Protein AF-A0A482VGU2-F1 (afdb_monomer_lite)

Structure (mmCIF, N/CA/C/O backbone):
data_AF-A0A482VGU2-F1
#
_entry.id   AF-A0A482VGU2-F1
#
loop_
_atom_site.group_PDB
_atom_site.id
_atom_site.type_symbol
_atom_site.label_atom_id
_atom_site.label_alt_id
_atom_site.label_comp_id
_atom_site.label_asym_id
_atom_site.label_entity_id
_atom_site.label_seq_id
_atom_site.pdbx_PDB_ins_code
_atom_site.Cartn_x
_atom_site.Cartn_y
_atom_site.Cartn_z
_atom_site.occupancy
_atom_site.B_iso_or_equiv
_atom_site.auth_seq_id
_atom_site.auth_comp_id
_atom_site.auth_asym_id
_atom_site.auth_atom_id
_atom_site.pdbx_PDB_model_num
ATOM 1 N N . MET A 1 1 ? -1.619 24.403 9.442 1.00 47.69 1 MET A N 1
ATOM 2 C CA . MET A 1 1 ? -0.793 23.250 9.016 1.00 47.69 1 MET A CA 1
ATOM 3 C C . MET A 1 1 ? 0.148 22.781 10.131 1.00 47.69 1 MET A C 1
ATOM 5 O O . MET A 1 1 ? 0.064 21.620 10.495 1.00 47.69 1 MET A O 1
ATOM 9 N N . GLN A 1 2 ? 0.919 23.670 10.777 1.00 50.41 2 GLN A N 1
ATOM 10 C CA . GLN A 1 2 ? 1.802 23.316 11.911 1.00 50.41 2 GLN A CA 1
ATOM 11 C C . GLN A 1 2 ? 1.092 22.700 13.139 1.00 50.41 2 GLN A C 1
ATOM 13 O O . GLN A 1 2 ? 1.663 21.847 13.807 1.00 50.41 2 GLN A O 1
ATOM 18 N N . THR A 1 3 ? -0.155 23.078 13.434 1.00 58.62 3 THR A N 1
ATOM 19 C CA . THR A 1 3 ? -0.924 22.546 14.577 1.00 58.62 3 THR A CA 1
ATOM 20 C C . THR A 1 3 ? -1.431 21.116 14.372 1.00 58.62 3 THR A C 1
ATOM 22 O O . THR A 1 3 ? -1.423 20.336 15.317 1.00 58.62 3 THR A O 1
ATOM 25 N N . MET A 1 4 ? -1.812 20.740 13.145 1.00 44.59 4 MET A N 1
ATOM 26 C CA . MET A 1 4 ? -2.179 19.353 12.818 1.00 44.59 4 MET A CA 1
ATOM 27 C C . MET A 1 4 ? -0.959 18.432 12.775 1.00 44.59 4 MET A C 1
ATOM 29 O O . MET A 1 4 ? -1.057 17.286 13.191 1.00 44.59 4 MET A O 1
ATOM 33 N N . GLN A 1 5 ? 0.192 18.947 12.334 1.00 54.97 5 GLN A N 1
ATOM 34 C CA . GLN A 1 5 ? 1.461 18.221 12.397 1.00 54.97 5 GLN A CA 1
ATOM 35 C C . GLN A 1 5 ? 1.845 17.917 13.847 1.00 54.97 5 GLN A C 1
ATOM 37 O O . GLN A 1 5 ? 2.109 16.772 14.181 1.00 54.97 5 GLN A O 1
ATOM 42 N N . LYS A 1 6 ? 1.733 18.912 14.733 1.00 60.97 6 LYS A N 1
ATOM 43 C CA . LYS A 1 6 ? 2.031 18.747 16.157 1.00 60.97 6 LYS A CA 1
ATOM 44 C C . LYS A 1 6 ? 1.089 17.760 16.862 1.00 60.97 6 LYS A C 1
ATOM 46 O O . LYS A 1 6 ? 1.552 16.931 17.630 1.00 60.97 6 LYS A O 1
ATOM 51 N N . ALA A 1 7 ? -0.210 17.797 16.556 1.00 54.59 7 ALA A N 1
ATOM 52 C CA . ALA A 1 7 ? -1.178 16.842 17.104 1.00 54.59 7 ALA A CA 1
ATOM 53 C C . ALA A 1 7 ? -0.987 15.411 16.560 1.00 54.59 7 ALA A C 1
ATOM 55 O O . ALA A 1 7 ? -1.211 14.441 17.280 1.00 54.59 7 ALA A O 1
ATOM 56 N N . ALA A 1 8 ? -0.562 15.269 15.300 1.00 52.91 8 ALA A N 1
ATOM 57 C CA . ALA A 1 8 ? -0.213 13.975 14.718 1.00 52.91 8 ALA A CA 1
ATOM 58 C C . ALA A 1 8 ? 1.097 13.413 15.301 1.00 52.91 8 ALA A C 1
ATOM 60 O O . ALA A 1 8 ? 1.200 12.203 15.492 1.00 52.91 8 ALA A O 1
ATOM 61 N N . ASP A 1 9 ? 2.057 14.283 15.625 1.00 61.12 9 ASP A N 1
ATOM 62 C CA . ASP A 1 9 ? 3.315 13.917 16.283 1.00 61.12 9 ASP A CA 1
ATOM 63 C C . ASP A 1 9 ? 3.113 13.556 17.770 1.00 61.12 9 ASP A C 1
ATOM 65 O O . ASP A 1 9 ? 3.833 12.712 18.302 1.00 61.12 9 ASP A O 1
ATOM 69 N N . GLU A 1 10 ? 2.110 14.144 18.433 1.00 64.25 10 GLU A N 1
ATOM 70 C CA . GLU A 1 10 ? 1.722 13.845 19.824 1.00 64.25 10 GLU A CA 1
ATOM 71 C C . GLU A 1 10 ? 0.869 12.568 19.968 1.00 64.25 10 GLU A C 1
ATOM 73 O O . GLU A 1 10 ? 0.727 12.039 21.072 1.00 64.25 10 GLU A O 1
ATOM 78 N N . LEU A 1 11 ? 0.327 12.026 18.870 1.00 61.06 11 LEU A N 1
ATOM 79 C CA . LEU A 1 11 ? -0.389 10.747 18.856 1.00 61.06 11 LEU A CA 1
ATOM 80 C C . LEU A 1 11 ? 0.625 9.597 18.933 1.00 61.06 11 LEU A C 1
ATOM 82 O O . LEU A 1 11 ? 1.003 8.976 17.936 1.00 61.06 11 LEU A O 1
ATOM 86 N N . GLU A 1 12 ? 1.100 9.338 20.151 1.00 70.06 12 GLU A N 1
ATOM 87 C CA . GLU A 1 12 ? 2.082 8.300 20.444 1.00 70.06 12 GLU A CA 1
ATOM 88 C C . GLU A 1 12 ? 1.490 6.924 20.087 1.00 70.06 12 GLU A C 1
ATOM 90 O O . GLU A 1 12 ? 0.682 6.338 20.809 1.00 70.06 12 GLU A O 1
ATOM 95 N N . ARG A 1 13 ? 1.840 6.428 18.895 1.00 75.56 13 ARG A N 1
ATOM 96 C CA . ARG A 1 13 ? 1.388 5.126 18.391 1.00 75.56 13 ARG A CA 1
ATOM 97 C C . ARG A 1 13 ? 1.736 4.037 19.399 1.00 75.56 13 ARG A C 1
ATOM 99 O O . ARG A 1 13 ? 2.868 3.987 19.885 1.00 75.56 13 ARG A O 1
ATOM 106 N N . TRP A 1 14 ? 0.802 3.118 19.655 1.00 80.06 14 TRP A N 1
ATOM 107 C CA . TRP A 1 14 ? 1.079 2.013 20.567 1.00 80.06 14 TRP A CA 1
ATOM 108 C C . TRP A 1 14 ? 2.244 1.178 20.055 1.00 80.06 14 TRP A C 1
ATOM 110 O O . TRP A 1 14 ? 2.303 0.782 18.883 1.00 80.06 14 TRP A O 1
ATOM 120 N N . LYS A 1 15 ? 3.174 0.911 20.966 1.00 86.88 15 LYS A N 1
ATOM 121 C CA . LYS A 1 15 ? 4.328 0.064 20.702 1.00 86.88 15 LYS A CA 1
ATOM 122 C C . LYS A 1 15 ? 3.871 -1.390 20.575 1.00 86.88 15 LYS A C 1
ATOM 124 O O . LYS A 1 15 ? 2.916 -1.818 21.219 1.00 86.88 15 LYS A O 1
ATOM 129 N N . ILE A 1 16 ? 4.533 -2.156 19.714 1.00 85.56 16 ILE A N 1
ATOM 130 C CA . ILE A 1 16 ? 4.128 -3.535 19.385 1.00 85.56 16 ILE A CA 1
ATOM 131 C C . ILE A 1 16 ? 4.278 -4.483 20.594 1.00 85.56 16 ILE A C 1
ATOM 133 O O . ILE A 1 16 ? 3.559 -5.474 20.691 1.00 85.56 16 ILE A O 1
ATOM 137 N N . ASP A 1 17 ? 5.168 -4.158 21.529 1.00 87.50 17 ASP A N 1
ATOM 138 C CA . ASP A 1 17 ? 5.439 -4.885 22.779 1.00 87.50 17 ASP A CA 1
ATOM 139 C C . ASP A 1 17 ? 4.396 -4.634 23.886 1.00 87.50 17 ASP A C 1
ATOM 141 O O . ASP A 1 17 ? 4.382 -5.308 24.914 1.00 87.50 17 ASP A O 1
ATOM 145 N N . SER A 1 18 ? 3.480 -3.691 23.672 1.00 87.25 18 SER A N 1
ATOM 146 C CA . SER A 1 18 ? 2.551 -3.220 24.700 1.00 87.25 18 SER A CA 1
ATOM 147 C C . SER A 1 18 ? 1.374 -4.177 24.978 1.00 87.25 18 SER A C 1
ATOM 149 O O . SER A 1 18 ? 0.753 -4.110 26.041 1.00 87.25 18 SER A O 1
ATOM 151 N N . ALA A 1 19 ? 1.106 -5.127 24.068 1.00 85.88 19 ALA A N 1
ATOM 152 C CA . ALA A 1 19 ? -0.036 -6.048 24.124 1.00 85.88 19 ALA A CA 1
ATOM 153 C C . ALA A 1 19 ? 0.305 -7.497 24.536 1.00 85.88 19 ALA A C 1
ATOM 155 O O . ALA A 1 19 ? -0.404 -8.443 24.183 1.00 85.88 19 ALA A O 1
ATOM 156 N N . GLY A 1 20 ? 1.400 -7.692 25.271 1.00 89.62 20 GLY A N 1
ATOM 157 C CA . GLY A 1 20 ? 1.827 -9.008 25.745 1.00 89.62 20 GLY A CA 1
ATOM 158 C C . GLY A 1 20 ? 2.451 -9.902 24.663 1.00 89.62 20 GLY A C 1
ATOM 159 O O . GLY A 1 20 ? 2.278 -9.714 23.456 1.00 89.62 20 GLY A O 1
ATOM 160 N N . ILE A 1 21 ? 3.179 -10.926 25.121 1.00 93.88 21 ILE A N 1
ATOM 161 C CA . ILE A 1 21 ? 4.086 -11.740 24.288 1.00 93.88 21 ILE A CA 1
ATOM 162 C C . ILE A 1 21 ? 3.352 -12.432 23.124 1.00 93.88 21 ILE A C 1
ATOM 164 O O . ILE A 1 21 ? 3.892 -12.540 22.025 1.00 93.88 21 ILE A O 1
ATOM 168 N N . PHE A 1 22 ? 2.111 -12.884 23.328 1.00 93.44 22 PHE A N 1
ATOM 169 C CA . PHE A 1 22 ? 1.358 -13.602 22.293 1.00 93.44 22 PHE A CA 1
ATOM 170 C C . PHE A 1 22 ? 0.970 -12.705 21.107 1.00 93.44 22 PHE A C 1
ATOM 172 O O . PHE A 1 22 ? 1.148 -13.094 19.948 1.00 93.44 22 PHE A O 1
ATOM 179 N N . ILE A 1 23 ? 0.453 -11.501 21.378 1.00 91.31 23 ILE A N 1
ATOM 180 C CA . ILE A 1 23 ? 0.061 -10.550 20.327 1.00 91.31 23 ILE A CA 1
ATOM 181 C C . ILE A 1 23 ? 1.301 -10.023 19.612 1.00 91.31 23 ILE A C 1
ATOM 183 O O . ILE A 1 23 ? 1.308 -9.958 18.382 1.00 91.31 23 ILE A O 1
ATOM 187 N N . GLU A 1 24 ? 2.373 -9.749 20.357 1.00 93.56 24 GLU A N 1
ATOM 188 C CA . GLU A 1 24 ? 3.656 -9.352 19.785 1.00 93.56 24 GLU A CA 1
ATOM 189 C C . GLU A 1 24 ? 4.189 -10.413 18.809 1.00 93.56 24 GLU A C 1
ATOM 191 O O . GLU A 1 24 ? 4.489 -10.100 17.655 1.00 93.56 24 GLU A O 1
ATOM 196 N N . GLN A 1 25 ? 4.264 -11.683 19.225 1.00 95.12 25 GLN A N 1
ATOM 197 C CA . GLN A 1 25 ? 4.738 -12.773 18.366 1.00 95.12 25 GLN A CA 1
ATOM 198 C C . GLN A 1 25 ? 3.871 -12.938 17.113 1.00 95.12 25 GLN A C 1
ATOM 200 O O . GLN A 1 25 ? 4.394 -13.185 16.022 1.00 95.12 25 GLN A O 1
ATOM 205 N N . LYS A 1 26 ? 2.550 -12.764 17.243 1.00 93.50 26 LYS A N 1
ATOM 206 C CA . LYS A 1 26 ? 1.625 -12.804 16.108 1.00 93.50 26 LYS A CA 1
ATOM 207 C C . LYS A 1 26 ? 1.894 -11.667 15.119 1.00 93.50 26 LYS A C 1
ATOM 209 O O . LYS A 1 26 ? 2.004 -11.937 13.923 1.00 93.50 26 LYS A O 1
ATOM 214 N N . ILE A 1 27 ? 2.034 -10.430 15.604 1.00 93.81 27 ILE A N 1
ATOM 215 C CA . ILE A 1 27 ? 2.363 -9.263 14.771 1.00 93.81 27 ILE A CA 1
ATOM 216 C C . ILE A 1 27 ? 3.714 -9.474 14.088 1.00 93.81 27 ILE A C 1
ATOM 218 O O . ILE A 1 27 ? 3.811 -9.290 12.878 1.00 93.81 27 ILE A O 1
ATOM 222 N N . ARG A 1 28 ? 4.737 -9.934 14.821 1.00 94.81 28 ARG A N 1
ATOM 223 C CA . ARG A 1 28 ? 6.068 -10.213 14.263 1.00 94.81 28 ARG A CA 1
ATOM 224 C C . ARG A 1 28 ? 6.011 -11.246 13.147 1.00 94.81 28 ARG A C 1
ATOM 226 O O . ARG A 1 28 ? 6.553 -10.995 12.079 1.00 94.81 28 ARG A O 1
ATOM 233 N N . LYS A 1 29 ? 5.315 -12.368 13.349 1.00 95.31 29 LYS A N 1
ATOM 234 C CA . LYS A 1 29 ? 5.178 -13.411 12.321 1.00 95.31 29 LYS A CA 1
ATOM 235 C C . LYS A 1 29 ? 4.483 -12.890 11.061 1.00 95.31 29 LYS A C 1
ATOM 237 O O . LYS A 1 29 ? 4.938 -13.164 9.953 1.00 95.31 29 LYS A O 1
ATOM 242 N N . GLU A 1 30 ? 3.389 -12.145 11.214 1.00 93.44 30 GLU A N 1
ATOM 243 C CA . GLU A 1 30 ? 2.690 -11.546 10.072 1.00 93.44 30 GLU A CA 1
ATOM 244 C C . GLU A 1 30 ? 3.555 -10.495 9.359 1.00 93.44 30 GLU A C 1
ATOM 246 O O . GLU A 1 30 ? 3.621 -10.498 8.130 1.00 93.44 30 GLU A O 1
ATOM 251 N N . ALA A 1 31 ? 4.275 -9.660 10.111 1.00 94.69 31 ALA A N 1
ATOM 252 C CA . ALA A 1 31 ? 5.194 -8.668 9.565 1.00 94.69 31 ALA A CA 1
ATOM 253 C C . ALA A 1 31 ? 6.356 -9.320 8.807 1.00 94.69 31 ALA A C 1
ATOM 255 O O . ALA A 1 31 ? 6.681 -8.880 7.708 1.00 94.69 31 ALA A O 1
ATOM 256 N N . THR A 1 32 ? 6.938 -10.402 9.333 1.00 95.81 32 THR A N 1
ATOM 257 C CA . THR A 1 32 ? 7.957 -11.184 8.621 1.00 95.81 32 THR A CA 1
ATOM 258 C C . THR A 1 32 ? 7.402 -11.735 7.312 1.00 95.81 32 THR A C 1
ATOM 260 O O . THR A 1 32 ? 8.046 -11.574 6.283 1.00 95.81 32 THR A O 1
ATOM 263 N N . ASN A 1 33 ? 6.190 -12.300 7.313 1.00 93.38 33 ASN A N 1
ATOM 264 C CA . ASN A 1 33 ? 5.568 -12.810 6.089 1.00 93.38 33 ASN A CA 1
ATOM 265 C C . ASN A 1 33 ? 5.342 -11.708 5.042 1.00 93.38 33 ASN A C 1
ATOM 267 O O . ASN A 1 33 ? 5.628 -11.916 3.864 1.00 93.38 33 ASN A O 1
ATOM 271 N N . ILE A 1 34 ? 4.841 -10.540 5.460 1.00 92.88 34 ILE A N 1
ATOM 272 C CA . ILE A 1 34 ? 4.646 -9.386 4.570 1.00 92.88 34 ILE A CA 1
ATOM 273 C C . ILE A 1 34 ? 5.988 -8.901 4.019 1.00 92.88 34 ILE A C 1
ATOM 275 O O . ILE A 1 34 ? 6.099 -8.675 2.818 1.00 92.88 34 ILE A O 1
ATOM 279 N N . ASN A 1 35 ? 7.020 -8.809 4.859 1.00 93.62 35 ASN A N 1
ATOM 280 C CA . ASN A 1 35 ? 8.357 -8.415 4.423 1.00 93.62 35 ASN A CA 1
ATOM 281 C C . ASN A 1 35 ? 8.929 -9.408 3.413 1.00 93.62 35 ASN A C 1
ATOM 283 O O . ASN A 1 35 ? 9.405 -8.984 2.368 1.00 93.62 35 ASN A O 1
ATOM 287 N N . THR A 1 36 ? 8.826 -10.717 3.665 1.00 94.56 36 THR A N 1
ATOM 288 C CA . THR A 1 36 ? 9.257 -11.744 2.708 1.00 94.56 36 THR A CA 1
ATOM 289 C C . THR A 1 36 ? 8.526 -11.599 1.376 1.00 94.56 36 THR A C 1
ATOM 291 O O . THR A 1 36 ? 9.165 -11.638 0.328 1.00 94.56 36 THR A O 1
ATOM 294 N N . PHE A 1 37 ? 7.209 -11.382 1.402 1.00 91.75 37 PHE A N 1
ATOM 295 C CA . PHE A 1 37 ? 6.425 -11.158 0.189 1.00 91.75 37 PHE A CA 1
ATOM 296 C C . PHE A 1 37 ? 6.892 -9.914 -0.581 1.00 91.75 37 PHE A C 1
ATOM 298 O O . PHE A 1 37 ? 7.136 -10.003 -1.782 1.00 91.75 37 PHE A O 1
ATOM 305 N N . ILE A 1 38 ? 7.070 -8.780 0.106 1.00 91.62 38 ILE A N 1
ATOM 306 C CA . ILE A 1 38 ? 7.566 -7.538 -0.503 1.00 91.62 38 ILE A CA 1
ATOM 307 C C . ILE A 1 38 ? 8.963 -7.758 -1.091 1.00 91.62 38 ILE A C 1
ATOM 309 O O . ILE A 1 38 ? 9.190 -7.397 -2.238 1.00 91.62 38 ILE A O 1
ATOM 313 N N . THR A 1 39 ? 9.879 -8.400 -0.360 1.00 94.31 39 THR A N 1
ATOM 314 C CA . THR A 1 39 ? 11.237 -8.694 -0.839 1.00 94.31 39 THR A CA 1
ATOM 315 C C . THR A 1 39 ? 11.223 -9.540 -2.107 1.00 94.31 39 THR A C 1
ATOM 317 O O . THR A 1 39 ? 11.897 -9.191 -3.075 1.00 94.31 39 THR A O 1
ATOM 320 N N . VAL A 1 40 ? 10.444 -10.625 -2.135 1.00 92.38 40 VAL A N 1
ATOM 321 C CA . VAL A 1 40 ? 10.322 -11.478 -3.326 1.00 92.38 40 VAL A CA 1
ATOM 322 C C . VAL A 1 40 ? 9.746 -10.685 -4.497 1.00 92.38 40 VAL A C 1
ATOM 324 O O . VAL A 1 40 ? 10.289 -10.750 -5.598 1.00 92.38 40 VAL A O 1
ATOM 327 N N . ASN A 1 41 ? 8.700 -9.890 -4.264 1.00 88.69 41 ASN A N 1
ATOM 328 C CA . ASN A 1 41 ? 8.081 -9.085 -5.313 1.00 88.69 41 ASN A CA 1
ATOM 329 C C . ASN A 1 41 ? 9.045 -8.019 -5.863 1.00 88.69 41 ASN A C 1
ATOM 331 O O . ASN A 1 41 ? 9.109 -7.810 -7.070 1.00 88.69 41 ASN A O 1
ATOM 335 N N . THR A 1 42 ? 9.867 -7.406 -5.007 1.00 91.00 42 THR A N 1
ATOM 336 C CA . THR A 1 42 ? 10.935 -6.490 -5.432 1.00 91.00 42 THR A CA 1
ATOM 337 C C . THR A 1 42 ? 11.958 -7.193 -6.320 1.00 91.00 42 THR A C 1
ATOM 339 O O . THR A 1 42 ? 12.320 -6.653 -7.360 1.00 91.00 42 THR A O 1
ATOM 342 N N . ILE A 1 43 ? 12.399 -8.404 -5.963 1.00 92.88 43 ILE A N 1
ATOM 343 C CA . ILE A 1 43 ? 13.352 -9.172 -6.783 1.00 92.88 43 ILE A CA 1
ATOM 344 C C . ILE A 1 43 ? 12.749 -9.486 -8.157 1.00 92.88 43 ILE A C 1
ATOM 346 O O . ILE A 1 43 ? 13.391 -9.245 -9.176 1.00 92.88 43 ILE A O 1
ATOM 350 N N . VAL A 1 44 ? 11.506 -9.973 -8.199 1.00 88.94 44 VAL A N 1
ATOM 351 C CA . VAL A 1 44 ? 10.798 -10.271 -9.457 1.00 88.94 44 VAL A CA 1
ATOM 352 C C . VAL A 1 44 ? 10.623 -9.010 -10.306 1.00 88.94 44 VAL A C 1
ATOM 354 O O . VAL A 1 44 ? 10.851 -9.045 -11.512 1.00 88.94 44 VAL A O 1
ATOM 357 N N . SER A 1 45 ? 10.277 -7.888 -9.678 1.00 89.50 45 SER A N 1
ATOM 358 C CA . SER A 1 45 ? 10.124 -6.584 -10.328 1.00 89.50 45 SER A CA 1
ATOM 359 C C . SER A 1 45 ? 11.438 -6.096 -10.958 1.00 89.50 45 SER A C 1
ATOM 361 O O . SER A 1 45 ? 11.455 -5.673 -12.114 1.00 89.50 45 SER A O 1
ATOM 363 N N . LEU A 1 46 ? 12.565 -6.244 -10.251 1.00 90.25 46 LEU A N 1
ATOM 364 C CA . LEU A 1 46 ? 13.895 -5.922 -10.779 1.00 90.25 46 LEU A CA 1
ATOM 365 C C . LEU A 1 46 ? 14.304 -6.845 -11.933 1.00 90.25 46 LEU A C 1
ATOM 367 O O . LEU A 1 46 ? 14.850 -6.368 -12.925 1.00 90.25 46 LEU A O 1
ATOM 371 N N . LEU A 1 47 ? 14.010 -8.146 -11.836 1.00 89.06 47 LEU A N 1
ATOM 372 C CA . LEU A 1 47 ? 14.243 -9.092 -12.931 1.00 89.06 47 LEU A CA 1
ATOM 373 C C . LEU A 1 47 ? 13.405 -8.734 -14.164 1.00 89.06 47 LEU A C 1
ATOM 375 O O . LEU A 1 47 ? 13.918 -8.770 -15.277 1.00 89.06 47 LEU A O 1
ATOM 379 N N . CYS A 1 48 ? 12.147 -8.334 -13.973 1.00 87.06 48 CYS A N 1
ATOM 380 C CA . CYS A 1 48 ? 11.278 -7.860 -15.048 1.00 87.06 48 CYS A CA 1
ATOM 381 C C . CYS A 1 48 ? 11.862 -6.615 -15.733 1.00 87.06 48 CYS A C 1
ATOM 383 O O . CYS A 1 48 ? 11.997 -6.589 -16.955 1.00 87.06 48 CYS A O 1
ATOM 385 N N . GLY A 1 49 ? 12.297 -5.623 -14.947 1.00 86.94 49 GLY A N 1
ATOM 386 C CA . GLY A 1 49 ? 13.003 -4.455 -15.474 1.00 86.94 49 GLY A CA 1
ATOM 387 C C . GLY A 1 49 ? 14.255 -4.841 -16.263 1.00 86.94 49 GLY A C 1
ATOM 388 O O . GLY A 1 49 ? 14.484 -4.313 -17.348 1.00 86.94 49 GLY A O 1
ATOM 389 N N . PHE A 1 50 ? 15.046 -5.788 -15.749 1.00 90.25 50 PHE A N 1
ATOM 390 C CA . PHE A 1 50 ? 16.247 -6.281 -16.424 1.00 90.25 50 PHE A CA 1
ATOM 391 C C . PHE A 1 50 ? 15.930 -6.945 -17.768 1.00 90.25 50 PHE A C 1
ATOM 393 O O . PHE A 1 50 ? 16.594 -6.649 -18.758 1.00 90.25 50 PHE A O 1
ATOM 400 N N . PHE A 1 51 ? 14.902 -7.796 -17.835 1.00 87.00 51 PHE A N 1
ATOM 401 C CA . PHE A 1 51 ? 14.484 -8.410 -19.097 1.00 87.00 51 PHE A CA 1
ATOM 402 C C . PHE A 1 51 ? 13.974 -7.375 -20.102 1.00 87.00 51 PHE A C 1
ATOM 404 O O . PHE A 1 51 ? 14.333 -7.457 -21.270 1.00 87.00 51 PHE A O 1
ATOM 411 N N . HIS A 1 52 ? 13.234 -6.358 -19.654 1.00 84.06 52 HIS A N 1
ATOM 412 C CA . HIS A 1 52 ? 12.797 -5.250 -20.512 1.00 84.06 52 HIS A CA 1
ATOM 413 C C . HIS A 1 52 ? 13.935 -4.349 -21.013 1.00 84.06 52 HIS A C 1
ATOM 415 O O . HIS A 1 52 ? 13.745 -3.585 -21.956 1.00 84.06 52 HIS A O 1
ATOM 421 N N . MET A 1 53 ? 15.115 -4.413 -20.395 1.00 90.56 53 MET A N 1
ATOM 422 C CA . MET A 1 53 ? 16.298 -3.703 -20.879 1.00 90.56 53 MET A CA 1
ATOM 423 C C . MET A 1 53 ? 16.943 -4.410 -22.086 1.00 90.56 53 MET A C 1
ATOM 425 O O . MET A 1 53 ? 17.659 -3.765 -22.860 1.00 90.56 53 MET A O 1
ATOM 429 N N . LEU A 1 54 ? 16.724 -5.723 -22.249 1.00 90.31 54 LEU A N 1
ATOM 430 C CA . LEU A 1 54 ? 17.331 -6.499 -23.328 1.00 90.31 54 LEU A CA 1
ATOM 431 C C . LEU A 1 54 ? 16.753 -6.079 -24.690 1.00 90.31 54 LEU A C 1
ATOM 433 O O . LEU A 1 54 ? 15.545 -5.901 -24.805 1.00 90.31 54 LEU A O 1
ATOM 437 N N . PRO A 1 55 ? 17.591 -5.920 -25.729 1.00 90.38 55 PRO A N 1
ATOM 438 C CA . PRO A 1 55 ? 17.107 -5.608 -27.065 1.00 90.38 55 PRO A CA 1
ATOM 439 C C . PRO A 1 55 ? 16.239 -6.698 -27.665 1.00 90.38 55 PRO A C 1
ATOM 441 O O . PRO A 1 55 ? 16.678 -7.841 -27.757 1.00 90.38 55 PRO A O 1
ATOM 444 N N . GLU A 1 56 ? 15.091 -6.295 -28.194 1.00 91.06 56 GLU A N 1
ATOM 445 C CA . GLU A 1 56 ? 14.302 -7.093 -29.118 1.00 91.06 56 GLU A CA 1
ATOM 446 C C . GLU A 1 56 ? 14.115 -6.346 -30.446 1.00 91.06 56 GLU A C 1
ATOM 448 O O . GLU A 1 56 ? 13.959 -5.121 -30.490 1.00 91.06 56 GLU A O 1
ATOM 453 N N . ASP A 1 57 ? 14.124 -7.082 -31.558 1.00 88.62 57 ASP A N 1
ATOM 454 C CA . ASP A 1 57 ? 14.018 -6.498 -32.903 1.00 88.62 57 ASP A CA 1
ATOM 455 C C . ASP A 1 57 ? 12.689 -5.749 -33.111 1.00 88.62 57 ASP A C 1
ATOM 457 O O . ASP A 1 57 ? 12.613 -4.799 -33.895 1.00 88.62 57 ASP A O 1
ATOM 461 N N . ASN A 1 58 ? 11.650 -6.133 -32.362 1.00 88.38 58 ASN A N 1
ATOM 462 C CA . ASN A 1 58 ? 10.322 -5.530 -32.434 1.00 88.38 58 ASN A CA 1
ATOM 463 C C . ASN A 1 58 ? 10.151 -4.276 -31.552 1.00 88.38 58 ASN A C 1
ATOM 465 O O . ASN A 1 58 ? 9.133 -3.589 -31.656 1.00 88.38 58 ASN A O 1
ATOM 469 N N . ASP A 1 59 ? 11.139 -3.923 -30.720 1.00 85.81 59 ASP A N 1
ATOM 470 C CA . ASP A 1 59 ? 11.042 -2.794 -29.780 1.00 85.81 59 ASP A CA 1
ATOM 471 C C . ASP A 1 59 ? 10.733 -1.463 -30.472 1.00 85.81 59 ASP A C 1
ATOM 473 O O . ASP A 1 59 ? 10.089 -0.586 -29.900 1.00 85.81 59 ASP A O 1
ATOM 477 N N . ARG A 1 60 ? 11.169 -1.310 -31.726 1.00 82.88 60 ARG A N 1
ATOM 478 C CA . ARG A 1 60 ? 10.967 -0.095 -32.529 1.00 82.88 60 ARG A CA 1
ATOM 479 C C . ARG A 1 60 ? 9.494 0.172 -32.830 1.00 82.88 60 ARG A C 1
ATOM 481 O O . ARG A 1 60 ? 9.101 1.328 -32.937 1.00 82.88 60 ARG A O 1
ATOM 488 N N . ASN A 1 61 ? 8.698 -0.890 -32.948 1.00 82.81 61 ASN A N 1
ATOM 489 C CA . ASN A 1 61 ? 7.268 -0.799 -33.231 1.00 82.81 61 ASN A CA 1
ATOM 490 C C . ASN A 1 61 ? 6.451 -0.570 -31.954 1.00 82.81 61 ASN A C 1
ATOM 492 O O . ASN A 1 61 ? 5.366 0.000 -32.007 1.00 82.81 61 ASN A O 1
ATOM 496 N N . ILE A 1 62 ? 6.970 -1.024 -30.811 1.00 84.19 62 ILE A N 1
ATOM 497 C CA . ILE A 1 62 ? 6.284 -0.962 -29.516 1.00 84.19 62 ILE A CA 1
ATOM 498 C C . ILE A 1 62 ? 6.575 0.372 -28.819 1.00 84.19 62 ILE A C 1
ATOM 500 O O . ILE A 1 62 ? 5.671 1.014 -28.285 1.00 84.19 62 ILE A O 1
ATOM 504 N N . PHE A 1 63 ? 7.831 0.823 -28.846 1.00 87.88 63 PHE A N 1
ATOM 505 C CA . PHE A 1 63 ? 8.274 2.032 -28.160 1.00 87.88 63 PHE A CA 1
ATOM 506 C C . PHE A 1 63 ? 8.482 3.176 -29.148 1.00 87.88 63 PHE A C 1
ATOM 508 O O . PHE A 1 63 ? 9.561 3.352 -29.714 1.00 87.88 63 PHE A O 1
ATOM 515 N N . PHE A 1 64 ? 7.457 4.018 -29.279 1.00 89.25 64 PHE A N 1
ATOM 516 C CA . PHE A 1 64 ? 7.457 5.189 -30.162 1.00 89.25 64 PHE A CA 1
ATOM 517 C C . PHE A 1 64 ? 8.705 6.080 -30.007 1.00 89.25 64 PHE A C 1
ATOM 519 O O . PHE A 1 64 ? 9.289 6.521 -30.994 1.00 89.25 64 PHE A O 1
ATOM 526 N N . ALA A 1 65 ? 9.176 6.282 -28.770 1.00 90.56 65 ALA A N 1
ATOM 527 C CA . ALA A 1 65 ? 10.381 7.064 -28.494 1.00 90.56 65 ALA A CA 1
ATOM 528 C C . ALA A 1 65 ? 11.654 6.455 -29.114 1.00 90.56 65 ALA A C 1
ATOM 530 O O . ALA A 1 65 ? 12.505 7.192 -29.608 1.00 90.56 65 ALA A O 1
ATOM 531 N N . LEU A 1 66 ? 11.778 5.122 -29.131 1.00 91.75 66 LEU A N 1
ATOM 532 C CA . LEU A 1 66 ? 12.912 4.438 -29.760 1.00 91.75 66 LEU A CA 1
ATOM 533 C C . LEU A 1 66 ? 12.851 4.540 -31.288 1.00 91.75 66 LEU A C 1
ATOM 535 O O . LEU A 1 66 ? 13.890 4.715 -31.924 1.00 91.75 66 LEU A O 1
ATOM 539 N N . GLY A 1 67 ? 11.644 4.488 -31.863 1.00 92.19 67 GLY A N 1
ATOM 540 C CA . GLY A 1 67 ? 11.419 4.734 -33.290 1.00 92.19 67 GLY A CA 1
ATOM 541 C C . GLY A 1 67 ? 11.915 6.117 -33.718 1.00 92.19 67 GLY A C 1
ATOM 542 O O . GLY A 1 67 ? 12.747 6.217 -34.618 1.00 92.19 67 GLY A O 1
ATOM 543 N N . ILE A 1 68 ? 11.506 7.170 -32.997 1.00 94.00 68 ILE A N 1
ATOM 544 C CA . ILE A 1 68 ? 11.947 8.553 -33.255 1.00 94.00 68 ILE A CA 1
ATOM 545 C C . ILE A 1 68 ? 13.469 8.688 -33.158 1.00 94.00 68 ILE A C 1
ATOM 547 O O . ILE A 1 68 ? 14.093 9.290 -34.030 1.00 94.00 68 ILE A O 1
ATOM 551 N N . ILE A 1 69 ? 14.087 8.135 -32.111 1.00 95.19 69 ILE A N 1
ATOM 552 C CA . ILE A 1 69 ? 15.544 8.209 -31.928 1.00 95.19 69 ILE A CA 1
ATOM 553 C C . ILE A 1 69 ? 16.272 7.586 -33.124 1.00 95.19 69 ILE A C 1
ATOM 555 O O . ILE A 1 69 ? 17.252 8.148 -33.608 1.00 95.19 69 ILE A O 1
ATOM 559 N N . HIS A 1 70 ? 15.800 6.440 -33.613 1.00 94.06 70 HIS A N 1
ATOM 560 C CA . HIS A 1 70 ? 16.444 5.763 -34.732 1.00 94.06 70 HIS A CA 1
ATOM 561 C C . HIS A 1 70 ? 16.231 6.492 -36.067 1.00 94.06 70 HIS A C 1
ATOM 563 O O . HIS A 1 70 ? 17.125 6.481 -36.913 1.00 94.06 70 HIS A O 1
ATOM 569 N N . GLU A 1 71 ? 15.063 7.099 -36.277 1.00 96.50 71 GLU A N 1
ATOM 570 C CA . GLU A 1 71 ? 14.734 7.785 -37.530 1.00 96.50 71 GLU A CA 1
ATOM 571 C C . GLU A 1 71 ? 15.400 9.164 -37.635 1.00 96.50 71 GLU A C 1
ATOM 573 O O . GLU A 1 71 ? 15.969 9.495 -38.673 1.00 96.50 71 GLU A O 1
ATOM 578 N N . PHE A 1 72 ? 15.401 9.944 -36.551 1.00 97.38 72 PHE A N 1
ATOM 579 C CA . PHE A 1 72 ? 15.893 11.325 -36.565 1.00 97.38 72 PHE A CA 1
ATOM 580 C C . PHE A 1 72 ? 17.332 11.490 -36.060 1.00 97.38 72 PHE A C 1
ATOM 582 O O . PHE A 1 72 ? 17.977 12.485 -36.387 1.00 97.38 72 PHE A O 1
ATOM 589 N N . LEU A 1 73 ? 17.854 10.552 -35.260 1.00 96.69 73 LEU A N 1
ATOM 590 C CA . LEU A 1 73 ? 19.186 10.638 -34.644 1.00 96.69 73 LEU A CA 1
ATOM 591 C C . LEU A 1 73 ? 19.990 9.336 -34.842 1.00 96.69 73 LEU A C 1
ATOM 593 O O . LEU A 1 73 ? 20.474 8.760 -33.862 1.00 96.69 73 LEU A O 1
ATOM 597 N N . PRO A 1 74 ? 20.174 8.851 -36.088 1.00 96.00 74 PRO A N 1
ATOM 598 C CA . PRO A 1 74 ? 20.784 7.545 -36.348 1.00 96.00 74 PRO A CA 1
ATOM 599 C C . PRO A 1 74 ? 22.205 7.428 -35.779 1.00 96.00 74 PRO A C 1
ATOM 601 O O . PRO A 1 74 ? 22.550 6.383 -35.227 1.00 96.00 74 PRO A O 1
ATOM 604 N N . GLU A 1 75 ? 22.993 8.509 -35.822 1.00 98.06 75 GLU A N 1
ATOM 605 C CA . GLU A 1 75 ? 24.367 8.557 -35.292 1.00 98.06 75 GLU A CA 1
ATOM 606 C C . GLU A 1 75 ? 24.435 8.340 -33.771 1.00 98.06 75 GLU A C 1
ATOM 608 O O . GLU A 1 75 ? 25.362 7.707 -33.270 1.00 98.06 75 GLU A O 1
ATOM 613 N N . TRP A 1 76 ? 23.430 8.817 -33.031 1.00 97.06 76 TRP A N 1
ATOM 614 C CA . TRP A 1 76 ? 23.360 8.728 -31.565 1.00 97.06 76 TRP A CA 1
ATOM 615 C C . TRP A 1 76 ? 22.396 7.644 -31.082 1.00 97.06 76 TRP A C 1
ATOM 617 O O . TRP A 1 76 ? 22.200 7.469 -29.875 1.00 97.06 76 TRP A O 1
ATOM 627 N N . SER A 1 77 ? 21.793 6.907 -32.016 1.00 94.56 77 SER A N 1
ATOM 628 C CA . SER A 1 77 ? 20.691 5.987 -31.747 1.00 94.56 77 SER A CA 1
ATOM 629 C C . SER A 1 77 ? 21.066 4.909 -30.736 1.00 94.56 77 SER A C 1
ATOM 631 O O . SER A 1 77 ? 20.278 4.618 -29.836 1.00 94.56 77 SER A O 1
ATOM 633 N N . PHE A 1 78 ? 22.290 4.383 -30.812 1.00 94.75 78 PHE A N 1
ATOM 634 C CA . PHE A 1 78 ? 22.808 3.397 -29.868 1.00 94.75 78 PHE A CA 1
ATOM 635 C C . PHE A 1 78 ? 22.856 3.932 -28.428 1.00 94.75 78 PHE A C 1
ATOM 637 O O . PHE A 1 78 ? 22.337 3.289 -27.512 1.00 94.75 78 PHE A O 1
ATOM 644 N N . LEU A 1 79 ? 23.434 5.122 -28.225 1.00 95.94 79 LEU A N 1
ATOM 645 C CA . LEU A 1 79 ? 23.578 5.732 -26.900 1.00 95.94 79 LEU A CA 1
ATOM 646 C C . LEU A 1 79 ? 22.209 6.084 -26.306 1.00 95.94 79 LEU A C 1
ATOM 648 O O . LEU A 1 79 ? 21.910 5.709 -25.173 1.00 95.94 79 LEU A O 1
ATOM 652 N N . LEU A 1 80 ? 21.369 6.778 -27.076 1.00 95.00 80 LEU A N 1
ATOM 653 C CA . LEU A 1 80 ? 20.066 7.257 -26.612 1.00 95.00 80 LEU A CA 1
ATOM 654 C C . LEU A 1 80 ? 19.092 6.104 -26.345 1.00 95.00 80 LEU A C 1
ATOM 656 O O . LEU A 1 80 ? 18.396 6.120 -25.333 1.00 95.00 80 LEU A O 1
ATOM 660 N N . THR A 1 81 ? 19.092 5.067 -27.188 1.00 93.88 81 THR A N 1
ATOM 661 C CA . THR A 1 81 ? 18.289 3.852 -26.961 1.00 93.88 81 THR A CA 1
ATOM 662 C C . THR A 1 81 ? 18.756 3.105 -25.716 1.00 93.88 81 THR A C 1
ATOM 664 O O . THR A 1 81 ? 17.930 2.657 -24.923 1.00 93.88 81 THR A O 1
ATOM 667 N N . SER A 1 82 ? 20.071 3.009 -25.500 1.00 92.88 82 SER A N 1
ATOM 668 C CA . SER A 1 82 ? 20.628 2.371 -24.301 1.00 92.88 82 SER A CA 1
ATOM 669 C C . SER A 1 82 ? 20.228 3.123 -23.032 1.00 92.88 82 SER A C 1
ATOM 671 O O . SER A 1 82 ? 19.751 2.509 -22.081 1.00 92.88 82 SER A O 1
ATOM 673 N N . LEU A 1 83 ? 20.341 4.455 -23.028 1.00 94.38 83 LEU A N 1
ATOM 674 C CA . LEU A 1 83 ? 19.903 5.287 -21.903 1.00 94.38 83 LEU A CA 1
ATOM 675 C C . LEU A 1 83 ? 18.396 5.169 -21.648 1.00 94.38 83 LEU A C 1
ATOM 677 O O . LEU A 1 83 ? 17.979 4.997 -20.501 1.00 94.38 83 LEU A O 1
ATOM 681 N N . ALA A 1 84 ? 17.582 5.201 -22.706 1.00 92.50 84 ALA A N 1
ATOM 682 C CA . ALA A 1 84 ? 16.138 5.031 -22.600 1.00 92.50 84 ALA A CA 1
ATOM 683 C C . ALA A 1 84 ? 15.784 3.673 -21.967 1.00 92.50 84 ALA A C 1
ATOM 685 O O . ALA A 1 84 ? 14.954 3.608 -21.064 1.00 92.50 84 ALA A O 1
ATOM 686 N N . ARG A 1 85 ? 16.471 2.596 -22.350 1.00 90.44 85 ARG A N 1
ATOM 687 C CA . ARG A 1 85 ? 16.257 1.252 -21.789 1.00 90.44 85 ARG A CA 1
ATOM 688 C C . ARG A 1 85 ? 16.737 1.105 -20.355 1.00 90.44 85 ARG A C 1
ATOM 690 O O . ARG A 1 85 ? 16.053 0.482 -19.552 1.00 90.44 85 ARG A O 1
ATOM 697 N N . VAL A 1 86 ? 17.854 1.731 -19.995 1.00 93.19 86 VAL A N 1
ATOM 698 C CA . VAL A 1 86 ? 18.295 1.790 -18.594 1.00 93.19 86 VAL A CA 1
ATOM 699 C C . VAL A 1 86 ? 17.255 2.513 -17.736 1.00 93.19 86 VAL A C 1
ATOM 701 O O . VAL A 1 86 ? 17.012 2.101 -16.605 1.00 93.19 86 VAL A O 1
ATOM 704 N N . SER A 1 87 ? 16.580 3.538 -18.267 1.00 91.50 87 SER A N 1
ATOM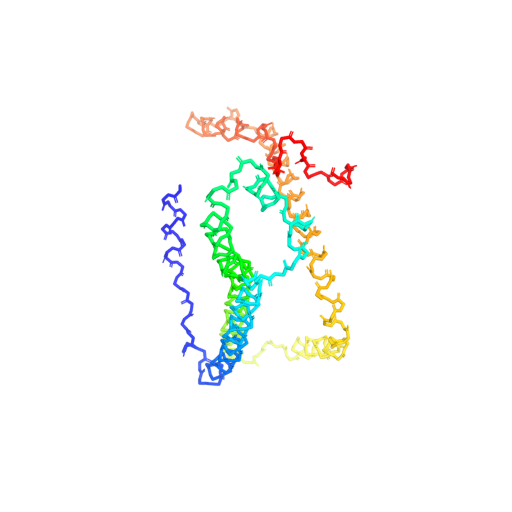 705 C CA . SER A 1 87 ? 15.537 4.240 -17.510 1.00 91.50 87 SER A CA 1
ATOM 706 C C . SER A 1 87 ? 14.324 3.352 -17.179 1.00 91.50 87 SER A C 1
ATOM 708 O O . SER A 1 87 ? 13.703 3.523 -16.128 1.00 91.50 87 SER A O 1
ATOM 710 N N . VAL A 1 88 ? 14.044 2.335 -18.007 1.00 88.62 88 VAL A N 1
ATOM 711 C CA . VAL A 1 88 ? 12.985 1.339 -17.762 1.00 88.62 88 VAL A CA 1
ATOM 712 C C . VAL A 1 88 ? 13.260 0.510 -16.503 1.00 88.62 88 VAL A C 1
ATOM 714 O O . VAL A 1 88 ? 12.308 0.069 -15.869 1.00 88.62 88 VAL A O 1
ATOM 717 N N . LEU A 1 89 ? 14.511 0.377 -16.044 1.00 89.25 89 LEU A N 1
ATOM 718 C CA . LEU A 1 89 ? 14.826 -0.311 -14.781 1.00 89.25 89 LEU A CA 1
ATOM 719 C C . LEU A 1 89 ? 14.198 0.359 -13.549 1.00 89.25 89 LEU A C 1
ATOM 721 O O . LEU A 1 89 ? 13.931 -0.313 -12.552 1.00 89.25 89 LEU A O 1
ATOM 725 N N . PHE A 1 90 ? 13.947 1.669 -13.600 1.00 90.00 90 PHE A N 1
ATOM 726 C CA . PHE A 1 90 ? 13.360 2.405 -12.478 1.00 90.00 90 PHE A CA 1
ATOM 727 C C . PHE A 1 90 ? 11.833 2.310 -12.441 1.00 90.00 90 PHE A C 1
ATOM 729 O O . PHE A 1 90 ? 11.236 2.440 -11.370 1.00 90.00 90 PHE A O 1
ATOM 736 N N . LEU A 1 91 ? 11.191 2.052 -13.584 1.00 86.44 91 LEU A N 1
ATOM 737 C CA . LEU A 1 91 ? 9.733 2.016 -13.694 1.00 86.44 91 LEU A CA 1
ATOM 738 C C . LEU A 1 91 ? 9.102 0.946 -12.773 1.00 86.44 91 LEU A C 1
ATOM 740 O O . LEU A 1 91 ? 8.200 1.300 -12.009 1.00 86.44 91 LEU A O 1
ATOM 744 N N . PRO A 1 92 ? 9.600 -0.308 -12.718 1.00 85.25 92 PRO A N 1
ATOM 745 C CA . PRO A 1 92 ? 9.074 -1.318 -11.802 1.00 85.25 92 PRO A CA 1
ATOM 746 C C . PRO A 1 92 ? 9.239 -0.956 -10.316 1.00 85.25 92 PRO A C 1
ATOM 748 O O . PRO A 1 92 ? 8.396 -1.322 -9.495 1.00 85.25 92 PRO A O 1
ATOM 751 N N . ILE A 1 93 ? 10.286 -0.204 -9.950 1.00 88.19 93 ILE A N 1
ATOM 752 C CA . ILE A 1 93 ? 10.512 0.261 -8.569 1.00 88.19 93 ILE A CA 1
ATOM 753 C C . ILE A 1 93 ? 9.452 1.296 -8.182 1.00 88.19 93 ILE A C 1
ATOM 755 O O . ILE A 1 93 ? 8.839 1.191 -7.117 1.00 88.19 93 ILE A O 1
ATOM 759 N N . ILE A 1 94 ? 9.205 2.272 -9.059 1.00 89.25 94 ILE A N 1
ATOM 760 C CA . ILE A 1 94 ? 8.203 3.323 -8.842 1.00 89.25 94 ILE A CA 1
ATOM 761 C C . ILE A 1 94 ? 6.803 2.706 -8.757 1.00 89.25 94 ILE A C 1
ATOM 763 O O . ILE A 1 94 ? 6.044 3.016 -7.837 1.00 89.25 94 ILE A O 1
ATOM 767 N N . MET A 1 95 ? 6.480 1.780 -9.664 1.00 85.00 95 MET A N 1
ATOM 768 C CA . MET A 1 95 ? 5.194 1.078 -9.662 1.00 85.00 95 MET A CA 1
ATOM 769 C C . MET A 1 95 ? 4.981 0.236 -8.402 1.00 85.00 95 MET A C 1
ATOM 771 O O . MET A 1 95 ? 3.848 0.113 -7.944 1.00 85.00 95 MET A O 1
ATOM 775 N N . LEU A 1 96 ? 6.045 -0.322 -7.816 1.00 88.44 96 LEU A N 1
ATOM 776 C CA . LEU A 1 96 ? 5.965 -1.109 -6.585 1.00 88.44 96 LEU A CA 1
ATOM 777 C C . LEU A 1 96 ? 5.853 -0.236 -5.323 1.00 88.44 96 LEU A C 1
ATOM 779 O O . LEU A 1 96 ? 5.285 -0.676 -4.321 1.00 88.44 96 LEU A O 1
ATOM 783 N N . ALA A 1 97 ? 6.352 1.001 -5.359 1.00 87.62 97 ALA A N 1
ATOM 784 C CA . ALA A 1 97 ? 6.364 1.892 -4.202 1.00 87.62 97 ALA A CA 1
ATOM 785 C C . ALA A 1 97 ? 4.951 2.186 -3.669 1.00 87.62 97 ALA A C 1
ATOM 787 O O . ALA A 1 97 ? 4.717 2.062 -2.465 1.00 87.62 97 ALA A O 1
ATOM 788 N N . ILE A 1 98 ? 3.999 2.510 -4.553 1.00 85.44 98 ILE A N 1
ATOM 789 C CA . ILE A 1 98 ? 2.625 2.867 -4.162 1.00 85.44 98 ILE A CA 1
ATOM 790 C C . ILE A 1 98 ? 1.908 1.675 -3.489 1.00 85.44 98 ILE A C 1
ATOM 792 O O . ILE A 1 98 ? 1.463 1.822 -2.347 1.00 85.44 98 ILE A O 1
ATOM 796 N N . PRO A 1 99 ? 1.839 0.468 -4.090 1.00 84.06 99 PRO A N 1
ATOM 797 C CA . PRO A 1 99 ? 1.270 -0.706 -3.428 1.00 84.06 99 PRO A CA 1
ATOM 798 C C . PRO A 1 99 ? 1.953 -1.049 -2.102 1.00 84.06 99 PRO A C 1
ATOM 800 O O . PRO A 1 99 ? 1.270 -1.399 -1.141 1.00 84.06 99 PRO A O 1
ATOM 803 N N . CYS A 1 100 ? 3.280 -0.922 -2.010 1.00 85.81 100 CYS A N 1
ATOM 804 C CA . CYS A 1 100 ? 4.007 -1.167 -0.765 1.00 85.81 100 CYS A CA 1
ATOM 805 C C . CYS A 1 100 ? 3.605 -0.187 0.345 1.00 85.81 100 CYS A C 1
ATOM 807 O O . CYS A 1 100 ? 3.429 -0.612 1.487 1.00 85.81 100 CYS A O 1
ATOM 809 N N . GLN A 1 101 ? 3.394 1.093 0.022 1.00 86.06 101 GLN A N 1
ATOM 810 C CA . GLN A 1 101 ? 2.883 2.085 0.975 1.00 86.06 101 GLN A CA 1
ATOM 811 C C . GLN A 1 101 ? 1.467 1.739 1.450 1.00 86.06 101 GLN A C 1
ATOM 813 O O . GLN A 1 101 ? 1.194 1.795 2.650 1.00 86.06 101 GLN A O 1
ATOM 818 N N . PHE A 1 102 ? 0.585 1.307 0.544 1.00 82.25 102 PHE A N 1
ATOM 819 C CA . PHE A 1 102 ? -0.759 0.850 0.908 1.00 82.25 102 PHE A CA 1
ATOM 820 C C . PHE A 1 102 ? -0.733 -0.405 1.787 1.00 82.25 102 PHE A C 1
ATOM 822 O O . PHE A 1 102 ? -1.416 -0.447 2.810 1.00 82.25 102 PHE A O 1
ATOM 829 N N . ILE A 1 103 ? 0.076 -1.411 1.437 1.00 85.06 103 ILE A N 1
ATOM 830 C CA . ILE A 1 103 ? 0.249 -2.631 2.241 1.00 85.06 103 ILE A CA 1
ATOM 831 C C . ILE A 1 103 ? 0.786 -2.274 3.625 1.00 85.06 103 ILE A C 1
ATOM 833 O O . ILE A 1 103 ? 0.296 -2.806 4.623 1.00 85.06 103 ILE A O 1
ATOM 837 N N . TYR A 1 104 ? 1.757 -1.365 3.701 1.00 87.94 104 TYR A N 1
ATOM 838 C CA . TYR A 1 104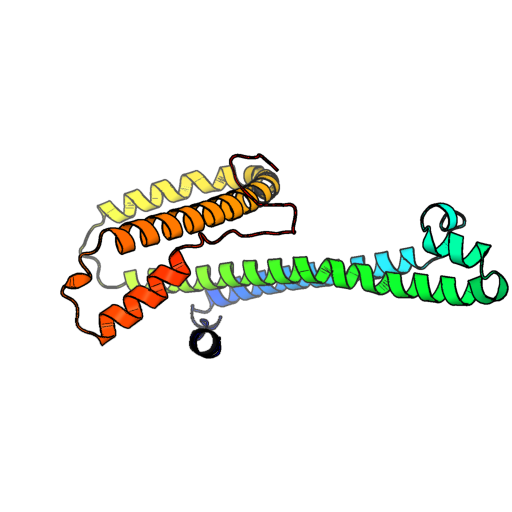 ? 2.304 -0.882 4.961 1.00 87.94 104 TYR A CA 1
ATOM 839 C C . TYR A 1 104 ? 1.227 -0.210 5.818 1.00 87.94 104 TYR A C 1
ATOM 841 O O . TYR A 1 104 ? 1.043 -0.601 6.970 1.00 87.94 104 TYR A O 1
ATOM 849 N N . LEU A 1 105 ? 0.468 0.736 5.255 1.00 84.00 105 LEU A N 1
ATOM 850 C CA . LEU A 1 105 ? -0.596 1.446 5.966 1.00 84.00 105 LEU A CA 1
ATOM 851 C C . LEU A 1 105 ? -1.695 0.488 6.448 1.00 84.00 105 LEU A C 1
ATOM 853 O O . LEU A 1 105 ? -2.085 0.529 7.615 1.00 84.00 105 LEU A O 1
ATOM 857 N N . ALA A 1 106 ? -2.149 -0.419 5.580 1.00 82.31 106 ALA A N 1
ATOM 858 C CA . ALA A 1 106 ? -3.165 -1.415 5.908 1.00 82.31 106 ALA A CA 1
ATOM 859 C C . ALA A 1 106 ? -2.685 -2.388 6.997 1.00 82.31 106 ALA A C 1
ATOM 861 O O . ALA A 1 106 ? -3.423 -2.699 7.934 1.00 82.31 106 ALA A O 1
ATOM 862 N N . SER A 1 107 ? -1.432 -2.841 6.910 1.00 86.75 107 SER A N 1
ATOM 863 C CA . SER A 1 107 ? -0.821 -3.703 7.928 1.00 86.75 107 SER A CA 1
ATOM 864 C C . SER A 1 107 ? -0.675 -2.963 9.253 1.00 86.75 107 SER A C 1
ATOM 866 O O . SER A 1 107 ? -0.963 -3.525 10.306 1.00 86.75 107 SER A O 1
ATOM 868 N N . HIS A 1 108 ? -0.307 -1.682 9.210 1.00 85.88 108 HIS A N 1
ATOM 869 C CA . HIS A 1 108 ? -0.207 -0.844 10.395 1.00 85.88 108 HIS A CA 1
ATOM 870 C C . HIS A 1 108 ? -1.566 -0.679 11.084 1.00 85.88 108 HIS A C 1
ATOM 872 O O . HIS A 1 108 ? -1.680 -0.946 12.278 1.00 85.88 108 HIS A O 1
ATOM 878 N N . PHE A 1 109 ? -2.611 -0.332 10.329 1.00 81.62 109 PHE A N 1
ATOM 879 C CA . PHE A 1 109 ? -3.981 -0.239 10.839 1.00 81.62 109 PHE A CA 1
ATOM 880 C C . PHE A 1 109 ? -4.452 -1.562 11.463 1.00 81.62 109 PHE A C 1
ATOM 882 O O . PHE A 1 109 ? -5.009 -1.594 12.565 1.00 81.62 109 PHE A O 1
ATOM 889 N N . LYS A 1 110 ? -4.154 -2.683 10.796 1.00 88.56 110 LYS A N 1
ATOM 890 C CA . LYS A 1 110 ? -4.443 -4.030 11.296 1.00 88.56 110 LYS A CA 1
ATOM 891 C C . LYS A 1 110 ? -3.745 -4.312 12.632 1.00 88.56 110 LYS A C 1
ATOM 893 O O . LYS A 1 110 ? -4.378 -4.841 13.543 1.00 88.56 110 LYS A O 1
ATOM 898 N N . TYR A 1 111 ? -2.470 -3.950 12.775 1.00 90.69 111 TYR A N 1
ATOM 899 C CA . TYR A 1 111 ? -1.728 -4.152 14.022 1.00 90.69 111 TYR A CA 1
ATOM 900 C C . TYR A 1 111 ? -2.243 -3.258 15.150 1.00 90.69 111 TYR A C 1
ATOM 902 O O . TYR A 1 111 ? -2.446 -3.761 16.251 1.00 90.69 111 TYR A O 1
ATOM 910 N N . GLN A 1 112 ? -2.558 -1.988 14.878 1.00 86.56 112 GLN A N 1
ATOM 911 C CA . GLN A 1 112 ? -3.192 -1.107 15.869 1.00 86.56 112 GLN A CA 1
ATOM 912 C C . GLN A 1 112 ? -4.542 -1.670 16.340 1.00 86.56 112 GLN A C 1
ATOM 914 O O . GLN A 1 112 ? -4.848 -1.642 17.529 1.00 86.56 112 GLN A O 1
ATOM 919 N N . THR A 1 113 ? -5.308 -2.291 15.439 1.00 80.62 113 THR A N 1
ATOM 920 C CA . THR A 1 113 ? -6.558 -2.980 15.798 1.00 80.62 113 THR A CA 1
ATOM 921 C C . THR A 1 113 ? -6.312 -4.195 16.704 1.00 80.62 113 THR A C 1
ATOM 923 O O . THR A 1 113 ? -7.074 -4.419 17.647 1.00 80.62 113 THR A O 1
ATOM 926 N N . TYR A 1 114 ? -5.247 -4.977 16.471 1.00 86.81 114 TYR A N 1
ATOM 927 C CA . TYR A 1 114 ? -4.862 -6.075 17.372 1.00 86.81 114 TYR A CA 1
ATOM 928 C C . TYR A 1 114 ? -4.508 -5.568 18.777 1.00 86.81 114 TYR A C 1
ATOM 930 O O . TYR A 1 114 ? -4.970 -6.155 19.755 1.00 86.81 114 TYR A O 1
ATOM 938 N N . LEU A 1 115 ? -3.741 -4.477 18.875 1.00 82.19 115 LEU A N 1
ATOM 939 C CA . LEU A 1 115 ? -3.364 -3.863 20.153 1.00 82.19 115 LEU A CA 1
ATOM 940 C C . LEU A 1 115 ? -4.596 -3.308 20.891 1.00 82.19 115 LEU A C 1
ATOM 942 O O . LEU A 1 115 ? -4.806 -3.634 22.057 1.00 82.19 115 LEU A O 1
ATOM 946 N N . LEU A 1 116 ? -5.469 -2.565 20.197 1.00 81.88 116 LEU A N 1
ATOM 947 C CA . LEU A 1 116 ? -6.729 -2.063 20.759 1.00 81.88 116 LEU A CA 1
ATOM 948 C C . LEU A 1 116 ? -7.591 -3.200 21.314 1.00 81.88 116 LEU A C 1
ATOM 950 O O . LEU A 1 116 ? -8.089 -3.120 22.434 1.00 81.88 116 LEU A O 1
ATOM 954 N N . THR A 1 117 ? -7.749 -4.275 20.536 1.00 79.31 117 THR A N 1
ATOM 955 C CA . THR A 1 117 ? -8.561 -5.431 20.940 1.00 79.31 117 THR A CA 1
ATOM 956 C C . THR A 1 117 ? -8.006 -6.076 22.209 1.00 79.31 117 THR A C 1
ATOM 958 O O . THR A 1 117 ? -8.778 -6.425 23.098 1.00 79.31 117 THR A O 1
ATOM 961 N N . TYR A 1 118 ? -6.680 -6.198 22.320 1.00 86.25 118 TYR A N 1
ATOM 962 C CA . TYR A 1 118 ? -6.031 -6.721 23.520 1.00 86.25 118 TYR A CA 1
ATOM 963 C C . TYR A 1 118 ? -6.306 -5.850 24.755 1.00 86.25 118 TYR A C 1
ATOM 965 O O . TYR A 1 118 ? -6.674 -6.370 25.808 1.00 86.25 118 TYR A O 1
ATOM 973 N N . TYR A 1 119 ? -6.197 -4.524 24.630 1.00 81.06 119 TYR A N 1
ATOM 974 C CA . TYR A 1 119 ? -6.487 -3.612 25.740 1.00 81.06 119 TYR A CA 1
ATOM 975 C C . TYR A 1 119 ? -7.954 -3.638 26.166 1.00 81.06 119 TYR A C 1
ATOM 977 O O . TYR A 1 119 ? -8.233 -3.706 27.361 1.00 81.06 119 TYR A O 1
ATOM 985 N N . LEU A 1 120 ? -8.890 -3.654 25.214 1.00 76.00 120 LEU A N 1
ATOM 986 C CA . LEU A 1 120 ? -10.322 -3.758 25.510 1.00 76.00 120 LEU A CA 1
ATOM 987 C C . LEU A 1 120 ? -10.667 -5.068 26.232 1.00 76.00 120 LEU A C 1
ATOM 989 O O . LEU A 1 120 ? -11.459 -5.060 27.170 1.00 76.00 120 LEU A O 1
ATOM 993 N N . GLN A 1 121 ? -10.048 -6.184 25.835 1.00 78.06 121 GLN A N 1
ATOM 994 C CA . GLN A 1 121 ? -10.237 -7.476 26.503 1.00 78.06 121 GLN A CA 1
ATOM 995 C C . GLN A 1 121 ? -9.713 -7.465 27.943 1.00 78.06 121 GLN A C 1
ATOM 997 O O . GLN A 1 121 ? -10.352 -8.034 28.824 1.00 78.06 121 GLN A O 1
ATOM 1002 N N . ASN A 1 122 ? -8.597 -6.780 28.198 1.00 77.38 122 ASN A N 1
ATOM 1003 C CA . ASN A 1 122 ? -8.038 -6.662 29.543 1.00 77.38 122 ASN A CA 1
ATOM 1004 C C . ASN A 1 122 ? -8.786 -5.656 30.428 1.00 77.38 122 ASN A C 1
ATOM 1006 O O . ASN A 1 122 ? -8.858 -5.865 31.635 1.00 77.38 122 ASN A O 1
ATOM 1010 N N . LEU A 1 123 ? -9.388 -4.609 29.853 1.00 70.69 123 LEU A N 1
ATOM 1011 C CA . LEU A 1 123 ? -10.296 -3.707 30.575 1.00 70.69 123 LEU A CA 1
ATOM 1012 C C . LEU A 1 123 ? -11.549 -4.442 31.069 1.00 70.69 123 LEU A C 1
ATOM 1014 O O . LEU A 1 123 ? -12.068 -4.127 32.133 1.00 70.69 123 LEU A O 1
ATOM 1018 N N . ASN A 1 124 ? -12.006 -5.447 30.320 1.00 59.22 124 ASN A N 1
ATOM 1019 C CA . ASN A 1 124 ? -13.200 -6.221 30.647 1.00 59.22 124 ASN A CA 1
ATOM 1020 C C . ASN A 1 124 ? -12.969 -7.312 31.714 1.00 59.22 124 ASN A C 1
ATOM 1022 O O . ASN A 1 124 ? -13.915 -7.990 32.094 1.00 59.22 124 ASN A O 1
ATOM 1026 N N . ASN A 1 125 ? -11.735 -7.476 32.211 1.00 59.62 125 ASN A N 1
ATOM 1027 C CA . ASN A 1 125 ? -11.422 -8.319 33.374 1.00 59.62 125 ASN A CA 1
ATOM 1028 C C . ASN A 1 125 ? -11.645 -7.589 34.720 1.00 59.62 125 ASN A C 1
ATOM 1030 O O . ASN A 1 125 ? -11.251 -8.098 35.770 1.00 59.62 125 ASN A O 1
ATOM 1034 N N . TYR A 1 126 ? -12.264 -6.402 34.710 1.00 50.53 126 TYR A N 1
ATOM 1035 C CA . TYR A 1 126 ? -12.718 -5.706 35.915 1.00 50.53 126 TYR A CA 1
ATOM 1036 C C . TYR A 1 126 ? -14.115 -6.211 36.332 1.00 50.53 126 TYR A C 1
ATOM 1038 O O . TYR A 1 126 ? -15.111 -5.841 35.725 1.00 50.53 126 TYR A O 1
ATOM 1046 N N . ASP A 1 127 ? -14.116 -7.076 37.351 1.00 52.91 127 ASP A N 1
ATOM 1047 C CA . ASP A 1 127 ? -15.195 -7.630 38.197 1.00 52.91 127 ASP A CA 1
ATOM 1048 C C . ASP A 1 127 ? -16.639 -7.784 37.646 1.00 52.91 127 ASP A C 1
ATOM 1050 O O . ASP A 1 127 ? -17.336 -6.863 37.219 1.00 52.91 127 ASP A O 1
ATOM 1054 N N . ASP A 1 128 ? -17.132 -9.009 37.797 1.00 56.41 128 ASP A N 1
ATOM 1055 C CA . ASP A 1 128 ? -18.024 -9.731 36.890 1.00 56.41 128 ASP A CA 1
ATOM 1056 C C . ASP A 1 128 ? -19.458 -9.835 37.444 1.00 56.41 128 ASP A C 1
ATOM 1058 O O . ASP A 1 128 ? -20.025 -10.917 37.601 1.00 56.41 128 ASP A O 1
ATOM 1062 N N . LYS A 1 129 ? -20.074 -8.704 37.815 1.00 54.19 129 LYS A N 1
ATOM 1063 C CA . LYS A 1 129 ? -21.463 -8.712 38.338 1.00 54.19 129 LYS A CA 1
ATOM 1064 C C . LYS A 1 129 ? -22.526 -8.133 37.415 1.00 54.19 129 LYS A C 1
ATOM 1066 O O . LYS A 1 129 ? -23.699 -8.127 37.786 1.00 54.19 129 LYS A O 1
ATOM 1071 N N . ILE A 1 130 ? -22.177 -7.705 36.203 1.00 57.25 130 ILE A N 1
ATOM 1072 C CA . ILE A 1 130 ? -23.142 -7.098 35.276 1.00 57.25 130 ILE A CA 1
ATOM 1073 C C . ILE A 1 130 ? -23.138 -7.837 33.926 1.00 57.25 130 ILE A C 1
ATOM 1075 O O . ILE A 1 130 ? -22.606 -7.359 32.933 1.00 57.25 130 ILE A O 1
ATOM 1079 N N . GLY A 1 131 ? -23.823 -8.986 33.867 1.00 60.56 131 GLY A N 1
ATOM 1080 C CA . GLY A 1 131 ? -24.607 -9.331 32.672 1.00 60.56 131 GLY A CA 1
ATOM 1081 C C . GLY A 1 131 ? -24.127 -10.477 31.770 1.00 60.56 131 GLY A C 1
ATOM 1082 O O . GLY A 1 131 ? -23.914 -10.278 30.574 1.00 60.56 131 GLY A O 1
ATOM 1083 N N . ASP A 1 132 ? -24.143 -11.710 32.283 1.00 61.38 132 ASP A N 1
ATOM 1084 C CA . ASP A 1 132 ? -23.929 -12.969 31.535 1.00 61.38 132 ASP A CA 1
ATOM 1085 C C . ASP A 1 132 ? -24.796 -13.146 30.266 1.00 61.38 132 ASP A C 1
ATOM 1087 O O . ASP A 1 132 ? -24.413 -13.834 29.312 1.00 61.38 132 ASP A O 1
ATOM 1091 N N . ASN A 1 133 ? -25.968 -12.508 30.210 1.00 59.00 133 ASN A N 1
ATOM 1092 C CA . ASN A 1 133 ? -26.852 -12.576 29.043 1.00 59.00 133 ASN A CA 1
ATOM 1093 C C . ASN A 1 133 ? -26.370 -11.717 27.865 1.00 59.00 133 ASN A C 1
ATOM 1095 O O . ASN A 1 133 ? -26.650 -12.047 26.713 1.00 59.00 133 ASN A O 1
ATOM 1099 N N . PHE A 1 134 ? -25.607 -10.654 28.122 1.00 61.59 134 PHE A N 1
ATOM 1100 C CA . PHE A 1 134 ? -25.115 -9.762 27.071 1.00 61.59 134 PHE A CA 1
ATOM 1101 C C . PHE A 1 134 ? -23.935 -10.389 26.310 1.00 61.59 134 PHE A C 1
ATOM 1103 O O . PHE A 1 134 ? -23.828 -10.290 25.087 1.00 61.59 134 PHE A O 1
ATOM 1110 N N . HIS A 1 135 ? -23.093 -11.138 27.024 1.00 57.41 135 HIS A N 1
ATOM 1111 C CA . HIS A 1 135 ? -21.893 -11.759 26.466 1.00 57.41 135 HIS A CA 1
ATOM 1112 C C . HIS A 1 135 ? -22.193 -12.959 25.545 1.00 57.41 135 HIS A C 1
ATOM 1114 O O . HIS A 1 135 ? -21.515 -13.164 24.531 1.00 57.41 135 HIS A O 1
ATOM 1120 N N . LYS A 1 136 ? -23.238 -13.746 25.849 1.00 62.81 136 LYS A N 1
ATOM 1121 C CA . LYS A 1 136 ? -23.648 -14.910 25.035 1.00 62.81 136 LYS A CA 1
ATOM 1122 C C . LYS A 1 136 ? -24.240 -14.525 23.674 1.00 62.81 136 LYS A C 1
ATOM 1124 O O . LYS A 1 136 ? -24.006 -15.236 22.694 1.00 62.81 136 LYS A O 1
ATOM 1129 N N . GLU A 1 137 ? -24.940 -13.396 23.592 1.00 63.81 137 GLU A N 1
ATOM 1130 C CA . GLU A 1 137 ? -25.586 -12.923 22.360 1.00 63.81 137 GLU A CA 1
ATOM 1131 C C . GLU A 1 137 ? -24.562 -12.393 21.336 1.00 63.81 137 GLU A C 1
ATOM 1133 O O . GLU A 1 137 ? -24.660 -12.664 20.136 1.00 63.81 137 GLU A O 1
ATOM 1138 N N . ILE A 1 138 ? -23.505 -11.722 21.807 1.00 64.00 138 ILE A N 1
ATOM 1139 C CA . ILE A 1 138 ? -22.447 -11.164 20.948 1.00 64.00 138 ILE A CA 1
ATOM 1140 C C . ILE A 1 138 ? -21.571 -12.275 20.347 1.00 64.00 138 ILE A C 1
ATOM 1142 O O . ILE A 1 138 ? -21.249 -12.258 19.154 1.00 64.00 138 ILE A O 1
ATOM 1146 N N . LYS A 1 139 ? -21.247 -13.307 21.134 1.00 60.59 139 LYS A N 1
ATOM 1147 C CA . LYS A 1 139 ? -20.370 -14.413 20.709 1.00 60.59 139 LYS A CA 1
ATOM 1148 C C . LYS A 1 139 ? -20.991 -15.277 19.602 1.00 60.59 139 LYS A C 1
ATOM 1150 O O . LYS A 1 139 ? -20.279 -15.765 18.724 1.00 60.59 139 LYS A O 1
ATOM 1155 N N . LYS A 1 140 ? -22.321 -15.423 19.603 1.00 60.19 140 LYS A N 1
ATOM 1156 C CA . LYS A 1 140 ? -23.070 -16.206 18.607 1.00 60.19 140 LYS A CA 1
ATOM 1157 C C . LYS A 1 140 ? -23.131 -15.516 17.236 1.00 60.19 140 LYS A C 1
ATOM 1159 O O . LYS A 1 140 ? -23.054 -16.198 16.216 1.00 60.19 140 LYS A O 1
ATOM 1164 N N . ARG A 1 141 ? -23.186 -14.177 17.192 1.00 59.50 141 ARG A N 1
ATOM 1165 C CA . ARG A 1 141 ? -23.239 -13.400 15.933 1.00 59.50 141 ARG A CA 1
ATOM 1166 C C . ARG A 1 141 ? -21.892 -13.323 15.210 1.00 59.50 141 ARG A C 1
ATOM 1168 O O . ARG A 1 141 ? -21.849 -13.330 13.984 1.00 59.50 141 ARG A O 1
ATOM 1175 N N . LEU A 1 142 ? -20.789 -13.327 15.955 1.00 57.69 142 LEU A N 1
ATOM 1176 C CA . LEU A 1 142 ? -19.435 -13.235 15.398 1.00 57.69 142 LEU A CA 1
ATOM 1177 C C . LEU A 1 142 ? -18.952 -14.528 14.709 1.00 57.69 142 LEU A C 1
ATOM 1179 O O . LEU A 1 142 ? -18.189 -14.462 13.746 1.00 57.69 142 LEU A O 1
ATOM 1183 N N . PHE A 1 143 ? -19.404 -15.708 15.151 1.00 49.16 143 PHE A N 1
ATOM 1184 C CA . PHE A 1 143 ? -18.876 -16.997 14.669 1.00 49.16 143 PHE A CA 1
ATOM 1185 C C . PHE A 1 143 ? -19.465 -17.448 13.316 1.00 49.16 143 PHE A C 1
ATOM 1187 O O . PHE A 1 143 ? -18.796 -18.124 12.534 1.00 49.16 143 PHE A O 1
ATOM 1194 N N . GLN A 1 144 ? -20.686 -17.022 12.983 1.00 50.59 144 GLN A N 1
ATOM 1195 C CA . GLN A 1 144 ? -21.388 -17.427 11.755 1.00 50.59 144 GLN A CA 1
ATOM 1196 C C . GLN A 1 144 ? -20.866 -16.717 10.481 1.00 50.59 144 GLN A C 1
ATOM 1198 O O . GLN A 1 144 ? -21.121 -17.175 9.368 1.00 50.59 144 GLN A O 1
ATOM 1203 N N . HIS A 1 145 ? -20.071 -15.647 10.616 1.00 51.88 145 HIS A N 1
ATOM 1204 C CA . HIS A 1 145 ? -19.581 -14.827 9.493 1.00 51.88 145 HIS A CA 1
ATOM 1205 C C . HIS A 1 145 ? -18.227 -15.285 8.896 1.00 51.88 145 HIS A C 1
ATOM 1207 O O . HIS A 1 145 ? -17.851 -14.869 7.800 1.00 51.88 145 HIS A O 1
ATOM 1213 N N . SER A 1 146 ? -17.491 -16.163 9.590 1.00 52.16 146 SER A N 1
ATOM 1214 C CA . SER A 1 146 ? -16.073 -16.470 9.311 1.00 52.16 146 SER A CA 1
ATOM 1215 C C . SER A 1 146 ? -15.834 -17.482 8.171 1.00 52.16 146 SER A C 1
ATOM 1217 O O . SER A 1 146 ? -14.821 -17.416 7.476 1.00 52.16 146 SER A O 1
ATOM 1219 N N . LEU A 1 147 ? -16.770 -18.402 7.904 1.00 45.19 147 LEU A N 1
ATOM 1220 C CA . LEU A 1 147 ? -16.575 -19.498 6.932 1.00 45.19 147 LEU A CA 1
ATOM 1221 C C . LEU A 1 147 ? -16.986 -19.153 5.484 1.00 45.19 147 LEU A C 1
ATOM 1223 O O . LEU A 1 147 ? -16.393 -19.684 4.547 1.00 45.19 147 LEU A O 1
ATOM 1227 N N . ARG A 1 148 ? -17.885 -18.177 5.270 1.00 51.59 148 ARG A N 1
ATOM 1228 C CA . ARG A 1 148 ? -18.132 -17.562 3.942 1.00 51.59 148 ARG A CA 1
ATOM 1229 C C . ARG A 1 148 ? -16.918 -16.764 3.431 1.00 51.59 148 ARG A C 1
ATOM 1231 O O . ARG A 1 148 ? -16.765 -16.581 2.228 1.00 51.59 148 ARG A O 1
ATOM 1238 N N . ALA A 1 149 ? -16.018 -16.357 4.328 1.00 48.41 149 ALA A N 1
ATOM 1239 C CA . ALA A 1 149 ? -14.977 -15.350 4.125 1.00 48.41 149 ALA A CA 1
ATOM 1240 C C . ALA A 1 149 ? -13.803 -15.738 3.200 1.00 48.41 149 ALA A C 1
ATOM 1242 O O . ALA A 1 149 ? -13.002 -14.874 2.855 1.00 48.41 149 ALA A O 1
ATOM 1243 N N . LYS A 1 150 ? -13.655 -17.006 2.788 1.00 42.25 150 LYS A N 1
ATOM 1244 C CA . LYS A 1 150 ? -12.535 -17.435 1.920 1.00 42.25 150 LYS A CA 1
ATOM 1245 C C . LYS A 1 150 ? -12.838 -17.345 0.418 1.00 42.25 150 LYS A C 1
ATOM 1247 O O . LYS A 1 150 ? -11.961 -16.929 -0.327 1.00 42.25 150 LYS A O 1
ATOM 1252 N N . VAL A 1 151 ? -14.069 -17.637 -0.013 1.00 46.78 151 VAL A N 1
ATOM 1253 C CA . VAL A 1 151 ? -14.550 -17.371 -1.391 1.00 46.78 151 VAL A CA 1
ATOM 1254 C C . VAL A 1 151 ? -14.991 -15.907 -1.531 1.00 46.78 151 VAL A C 1
ATOM 1256 O O . VAL A 1 151 ? -14.779 -15.295 -2.573 1.00 46.78 151 VAL A O 1
ATOM 1259 N N . LEU A 1 152 ? -15.444 -15.298 -0.424 1.00 47.88 152 LEU A N 1
ATOM 1260 C CA . LEU A 1 152 ? -15.539 -13.847 -0.275 1.00 47.88 152 LEU A CA 1
ATOM 1261 C C . LEU A 1 152 ? -14.189 -13.171 -0.523 1.00 47.88 152 LEU A C 1
ATOM 1263 O O . LEU A 1 152 ? -14.207 -12.108 -1.078 1.00 47.88 152 LEU A O 1
ATOM 1267 N N . ARG A 1 153 ? -13.028 -13.742 -0.170 1.00 41.12 153 ARG A N 1
ATOM 1268 C CA . ARG A 1 153 ? -11.740 -13.013 -0.148 1.00 41.12 153 ARG A CA 1
ATOM 1269 C C . ARG A 1 153 ? -11.242 -12.491 -1.501 1.00 41.12 153 ARG A C 1
ATOM 1271 O O . ARG A 1 153 ? -10.719 -11.384 -1.558 1.00 41.12 153 ARG A O 1
ATOM 1278 N N . VAL A 1 154 ? -11.400 -13.267 -2.573 1.00 39.00 154 VAL A N 1
ATOM 1279 C CA . VAL A 1 154 ? -11.011 -12.848 -3.936 1.00 39.00 154 VAL A CA 1
ATOM 1280 C C . VAL A 1 154 ? -12.089 -11.939 -4.539 1.00 39.00 154 VAL A C 1
ATOM 1282 O O . VAL A 1 154 ? -11.769 -10.897 -5.102 1.00 39.00 154 VAL A O 1
ATOM 1285 N N . GLY A 1 155 ? -13.369 -12.244 -4.294 1.00 43.56 155 GLY A N 1
ATOM 1286 C CA . GLY A 1 155 ? -14.486 -11.355 -4.628 1.00 43.56 155 GLY A CA 1
ATOM 1287 C C . GLY A 1 155 ? -14.472 -10.039 -3.843 1.00 43.56 155 GLY A C 1
ATOM 1288 O O . GLY A 1 155 ? -14.816 -9.009 -4.392 1.00 43.56 155 GLY A O 1
ATOM 1289 N N . THR A 1 156 ? -13.989 -10.024 -2.601 1.00 46.38 156 THR A N 1
ATOM 1290 C CA . THR A 1 156 ? -13.838 -8.848 -1.737 1.00 46.38 156 THR A CA 1
ATOM 1291 C C . THR A 1 156 ? -12.612 -8.062 -2.090 1.00 46.38 156 THR A C 1
ATOM 1293 O O . THR A 1 156 ? -12.535 -6.945 -1.645 1.00 46.38 156 THR A O 1
ATOM 1296 N N . PHE A 1 157 ? -11.646 -8.570 -2.849 1.00 49.28 157 PHE A N 1
ATOM 1297 C CA . PHE A 1 157 ? -10.596 -7.685 -3.351 1.00 49.28 157 PHE A CA 1
ATOM 1298 C C . PHE A 1 157 ? -11.143 -6.796 -4.474 1.00 49.28 157 PHE A C 1
ATOM 1300 O O . PHE A 1 157 ? -10.914 -5.594 -4.455 1.00 49.28 157 PHE A O 1
ATOM 1307 N N . VAL A 1 158 ? -11.963 -7.353 -5.372 1.00 48.19 158 VAL A N 1
ATOM 1308 C CA . VAL A 1 158 ? -12.657 -6.592 -6.429 1.00 48.19 158 VAL A CA 1
ATOM 1309 C C . VAL A 1 158 ? -13.804 -5.752 -5.852 1.00 48.19 158 VAL A C 1
ATOM 1311 O O . VAL A 1 158 ? -13.925 -4.576 -6.170 1.00 48.19 158 VAL A O 1
ATOM 1314 N N . ILE A 1 159 ? -14.593 -6.314 -4.932 1.00 50.69 159 ILE A N 1
ATOM 1315 C CA . ILE A 1 159 ? -15.662 -5.606 -4.218 1.00 50.69 159 ILE A CA 1
ATOM 1316 C C . ILE A 1 159 ? -15.095 -4.636 -3.179 1.00 50.69 159 ILE A C 1
ATOM 1318 O O . ILE A 1 159 ? -15.740 -3.637 -2.956 1.00 50.69 159 ILE A O 1
ATOM 1322 N N . ALA A 1 160 ? -13.925 -4.836 -2.558 1.00 52.94 160 ALA A N 1
ATOM 1323 C CA . ALA A 1 160 ? -13.316 -3.825 -1.677 1.00 52.94 160 ALA A CA 1
ATOM 1324 C C . ALA A 1 160 ? -12.566 -2.760 -2.461 1.00 52.94 160 ALA A C 1
ATOM 1326 O O . ALA A 1 160 ? -12.523 -1.642 -1.987 1.00 52.94 160 ALA A O 1
ATOM 1327 N N . ALA A 1 161 ? -12.019 -3.050 -3.643 1.00 55.72 161 ALA A N 1
ATOM 1328 C CA . ALA A 1 161 ? -11.560 -1.993 -4.541 1.00 55.72 161 ALA A CA 1
ATOM 1329 C C . ALA A 1 161 ? -12.756 -1.153 -5.025 1.00 55.72 161 ALA A C 1
ATOM 1331 O O . ALA A 1 161 ? -12.721 0.070 -4.935 1.00 55.72 161 ALA A O 1
ATOM 1332 N N . GLY A 1 162 ? -13.852 -1.806 -5.427 1.00 66.38 162 GLY A N 1
ATOM 1333 C CA . GLY A 1 162 ? -15.107 -1.150 -5.802 1.00 66.38 162 GLY A CA 1
ATOM 1334 C C . GLY A 1 162 ? -15.812 -0.442 -4.640 1.00 66.38 162 GLY A C 1
ATOM 1335 O O . GLY A 1 162 ? -16.268 0.675 -4.812 1.00 66.38 162 GLY A O 1
ATOM 1336 N N . LEU A 1 163 ? -15.857 -1.030 -3.441 1.00 64.44 163 LEU A N 1
ATOM 1337 C CA . LEU A 1 163 ? -16.396 -0.414 -2.223 1.00 64.44 163 LEU A CA 1
ATOM 1338 C C . LEU A 1 163 ? -15.461 0.652 -1.687 1.00 64.44 163 LEU A C 1
ATOM 1340 O O . LEU A 1 163 ? -15.957 1.598 -1.118 1.00 64.44 163 LEU A O 1
ATOM 1344 N N . ALA A 1 164 ? -14.141 0.537 -1.830 1.00 61.31 164 ALA A N 1
ATOM 1345 C CA . ALA A 1 164 ? -13.232 1.622 -1.473 1.00 61.31 164 ALA A CA 1
ATOM 1346 C C . ALA A 1 164 ? -13.459 2.802 -2.410 1.00 61.31 164 ALA A C 1
ATOM 1348 O O . ALA A 1 164 ? -13.503 3.928 -1.941 1.00 61.31 164 ALA A O 1
ATOM 1349 N N . PHE A 1 165 ? -13.686 2.547 -3.698 1.00 71.06 165 PHE A N 1
ATOM 1350 C CA . PHE A 1 165 ? -14.086 3.584 -4.638 1.00 71.06 165 PHE A CA 1
ATOM 1351 C C . PHE A 1 165 ? -15.454 4.182 -4.267 1.00 71.06 165 PHE A C 1
ATOM 1353 O O . PHE A 1 165 ? -15.546 5.383 -4.059 1.00 71.06 165 PHE A O 1
ATOM 1360 N N . VAL A 1 166 ? -16.483 3.355 -4.048 1.00 75.62 166 VAL A N 1
ATOM 1361 C CA . VAL A 1 166 ? -17.835 3.785 -3.641 1.00 75.62 166 VAL A CA 1
ATOM 1362 C C . VAL A 1 166 ? -17.846 4.477 -2.278 1.00 75.62 166 VAL A C 1
ATOM 1364 O O . VAL A 1 166 ? -18.553 5.458 -2.134 1.00 75.62 166 VAL A O 1
ATOM 1367 N N . LEU A 1 167 ? -17.053 4.034 -1.300 1.00 68.12 167 LEU A N 1
ATOM 1368 C CA . LEU A 1 167 ? -16.907 4.663 0.016 1.00 68.12 167 LEU A CA 1
ATOM 1369 C C . LEU A 1 167 ? -16.134 5.968 -0.088 1.00 68.12 167 LEU A C 1
ATOM 1371 O O . LEU A 1 167 ? -16.491 6.914 0.591 1.00 68.12 167 LEU A O 1
ATOM 1375 N N . VAL A 1 168 ? -15.096 6.051 -0.924 1.00 70.62 168 VAL A N 1
ATOM 1376 C CA . VAL A 1 168 ? -14.422 7.328 -1.201 1.00 70.62 168 VAL A CA 1
ATOM 1377 C C . VAL A 1 168 ? -15.410 8.299 -1.849 1.00 70.62 168 VAL A C 1
ATOM 1379 O O . VAL A 1 168 ? -15.458 9.459 -1.448 1.00 70.62 168 VAL A O 1
ATOM 1382 N N . SER A 1 169 ? -16.263 7.824 -2.759 1.00 73.62 169 SER A N 1
ATOM 1383 C CA . SER A 1 169 ? -17.330 8.623 -3.363 1.00 73.62 169 SER A CA 1
ATOM 1384 C C . SER A 1 169 ? -18.450 8.984 -2.373 1.00 73.62 169 SER A C 1
ATOM 1386 O O . SER A 1 169 ? -18.885 10.127 -2.356 1.00 73.62 169 SER A O 1
ATOM 1388 N N . GLU A 1 170 ? -18.902 8.069 -1.511 1.00 72.56 170 GLU A N 1
ATOM 1389 C CA . GLU A 1 170 ? -19.929 8.322 -0.486 1.00 72.56 170 GLU A CA 1
ATOM 1390 C C . GLU A 1 170 ? -19.408 9.224 0.630 1.00 72.56 170 GLU A C 1
ATOM 1392 O O . GLU A 1 170 ? -20.136 10.091 1.093 1.00 72.56 170 GLU A O 1
ATOM 1397 N N . VAL A 1 171 ? -18.154 9.056 1.056 1.00 73.81 171 VAL A N 1
ATOM 1398 C CA . VAL A 1 171 ? -17.496 9.948 2.019 1.00 73.81 171 VAL A CA 1
ATOM 1399 C C . VAL A 1 171 ? -17.315 11.324 1.392 1.00 73.81 171 VAL A C 1
ATOM 1401 O O . VAL A 1 171 ? -17.612 12.315 2.051 1.00 73.81 171 VAL A O 1
ATOM 1404 N N . GLY A 1 172 ? -16.919 11.401 0.118 1.00 72.38 172 GLY A N 1
ATOM 1405 C CA . GLY A 1 172 ? -16.924 12.652 -0.642 1.00 72.38 172 GLY A CA 1
ATOM 1406 C C . GLY A 1 172 ? -18.304 13.317 -0.631 1.00 72.38 172 GLY A C 1
ATOM 1407 O O . GLY A 1 172 ? -18.421 14.481 -0.253 1.00 72.38 172 GLY A O 1
ATOM 1408 N N . GLN A 1 173 ? -19.359 12.552 -0.919 1.00 73.19 173 GLN A N 1
ATOM 1409 C CA . GLN A 1 173 ? -20.740 13.040 -0.937 1.00 73.19 173 GLN A CA 1
ATOM 1410 C C . GLN A 1 173 ? -21.258 13.432 0.455 1.00 73.19 173 GLN A C 1
ATOM 1412 O O . GLN A 1 173 ? -21.977 14.416 0.597 1.00 73.19 173 GLN A O 1
ATOM 1417 N N . GLN A 1 174 ? -20.909 12.688 1.506 1.00 74.94 174 GLN A N 1
ATOM 1418 C CA . GLN A 1 174 ? -21.284 13.013 2.883 1.00 74.94 174 GLN A CA 1
ATOM 1419 C C . GLN A 1 174 ? -20.574 14.273 3.364 1.00 74.94 174 GLN A C 1
ATOM 1421 O O . GLN A 1 174 ? -21.200 15.088 4.035 1.00 74.94 174 GLN A O 1
ATOM 1426 N N . ILE A 1 175 ? -19.302 14.462 3.004 1.00 74.69 175 ILE A N 1
ATOM 1427 C CA . ILE A 1 175 ? -18.570 15.701 3.279 1.00 74.69 175 ILE A CA 1
ATOM 1428 C C . ILE A 1 175 ? -19.252 16.875 2.571 1.00 74.69 175 ILE A C 1
ATOM 1430 O O . ILE A 1 175 ? -19.473 17.913 3.196 1.00 74.69 175 ILE A O 1
ATOM 1434 N N . GLU A 1 176 ? -19.654 16.704 1.311 1.00 76.31 176 GLU A N 1
ATOM 1435 C CA . GLU A 1 176 ? -20.397 17.723 0.564 1.00 76.31 176 GLU A CA 1
ATOM 1436 C C . GLU A 1 176 ? -21.745 18.048 1.236 1.00 76.31 176 GLU A C 1
ATOM 1438 O O . GLU A 1 176 ? -22.048 19.218 1.495 1.00 76.31 176 GLU A O 1
ATOM 1443 N N . ASN A 1 177 ? -22.513 17.025 1.618 1.00 81.94 177 ASN A N 1
ATOM 1444 C CA . ASN A 1 177 ? -23.808 17.181 2.284 1.00 81.94 177 ASN A CA 1
ATOM 1445 C C . ASN A 1 177 ? -23.667 17.848 3.660 1.00 81.94 177 ASN A C 1
ATOM 1447 O O . ASN A 1 177 ? -24.369 18.810 3.950 1.00 81.94 177 ASN A O 1
ATOM 1451 N N . MET A 1 178 ? -22.711 17.410 4.485 1.00 78.25 178 MET A N 1
ATOM 1452 C CA . MET A 1 178 ? -22.439 18.022 5.790 1.00 78.25 178 MET A CA 1
ATOM 1453 C C . MET A 1 178 ? -21.957 19.464 5.652 1.00 78.25 178 MET A C 1
ATOM 1455 O O . MET A 1 178 ? -22.322 20.308 6.468 1.00 78.25 178 MET A O 1
ATOM 1459 N N . SER A 1 179 ? -21.159 19.771 4.624 1.00 76.25 179 SER A N 1
ATOM 1460 C CA . SER A 1 179 ? -20.748 21.151 4.349 1.00 76.25 179 SER A CA 1
ATOM 1461 C C . SER A 1 179 ? -21.947 22.032 3.981 1.00 76.25 179 SER A C 1
ATOM 1463 O O . SER A 1 179 ? -22.056 23.161 4.463 1.00 76.25 179 SER A O 1
ATOM 1465 N N . SER A 1 180 ? -22.896 21.479 3.222 1.00 82.94 180 SER A N 1
ATOM 1466 C CA . SER A 1 180 ? -24.143 22.144 2.839 1.00 82.94 180 SER A CA 1
ATOM 1467 C C . SER A 1 180 ? -25.080 22.340 4.036 1.00 82.94 180 SER A C 1
ATOM 1469 O O . SER A 1 180 ? -25.643 23.420 4.210 1.00 82.94 180 SER A O 1
ATOM 1471 N N . ASP A 1 181 ? -25.204 21.348 4.916 1.00 83.75 181 ASP A N 1
ATOM 1472 C CA . ASP A 1 181 ? -26.008 21.442 6.139 1.00 83.75 181 ASP A CA 1
ATOM 1473 C C . ASP A 1 181 ? -25.400 22.418 7.147 1.00 83.75 181 ASP A C 1
ATOM 1475 O O . ASP A 1 181 ? -26.115 23.236 7.726 1.00 83.75 181 ASP A O 1
ATOM 1479 N N . ALA A 1 182 ? -24.075 22.405 7.312 1.00 77.31 182 ALA A N 1
ATOM 1480 C CA . ALA A 1 182 ? -23.369 23.386 8.130 1.00 77.31 182 ALA A CA 1
ATOM 1481 C C . ALA A 1 182 ? -23.607 24.810 7.611 1.00 77.31 182 ALA A C 1
ATOM 1483 O O . ALA A 1 182 ? -23.884 25.714 8.400 1.00 77.31 182 ALA A O 1
ATOM 1484 N N . TYR A 1 183 ? -23.571 25.010 6.290 1.00 86.06 183 TYR A N 1
ATOM 1485 C CA . TYR A 1 183 ? -23.922 26.286 5.672 1.00 86.06 183 TYR A CA 1
ATOM 1486 C C . TYR A 1 183 ? -25.380 26.689 5.952 1.00 86.06 183 TYR A C 1
ATOM 1488 O O . TYR A 1 183 ? -25.646 27.837 6.317 1.00 86.06 183 TYR A O 1
ATOM 1496 N N . ASN A 1 184 ? -26.323 25.747 5.858 1.00 85.25 184 ASN A N 1
ATOM 1497 C CA . ASN A 1 184 ? -27.736 25.995 6.146 1.00 85.25 184 ASN A CA 1
ATOM 1498 C C . ASN A 1 184 ? -27.978 26.364 7.618 1.00 85.25 184 ASN A C 1
ATOM 1500 O O . ASN A 1 184 ? -28.696 27.323 7.890 1.00 85.25 184 ASN A O 1
ATOM 1504 N N . ILE A 1 185 ? -27.336 25.670 8.560 1.00 85.75 185 ILE A N 1
ATOM 1505 C CA . ILE A 1 185 ? -27.433 25.960 9.999 1.00 85.75 185 ILE A CA 1
ATOM 1506 C C . ILE A 1 185 ? -26.836 27.328 10.316 1.00 85.75 185 ILE A C 1
ATOM 1508 O O . ILE A 1 185 ? -27.434 28.106 11.064 1.00 85.75 185 ILE A O 1
ATOM 1512 N N . LEU A 1 186 ? -25.674 27.642 9.732 1.00 79.94 186 LEU A N 1
ATOM 1513 C CA . LEU A 1 186 ? -25.071 28.964 9.868 1.00 79.94 186 LEU A CA 1
ATOM 1514 C C . LEU A 1 186 ? -26.066 30.032 9.408 1.00 79.94 186 LEU A C 1
ATOM 1516 O O . LEU A 1 186 ? -26.340 30.958 10.161 1.00 79.94 186 LEU A O 1
ATOM 1520 N N . LYS A 1 187 ? -26.701 29.841 8.247 1.00 87.19 187 LYS A N 1
ATOM 1521 C CA . LYS A 1 187 ? -27.699 30.768 7.699 1.00 87.19 187 LYS A CA 1
ATOM 1522 C C . LYS A 1 187 ? -28.927 30.967 8.599 1.00 87.19 187 LYS A C 1
ATOM 1524 O O . LYS A 1 187 ? -29.481 32.064 8.598 1.00 87.19 187 LYS A O 1
ATOM 1529 N N . THR A 1 188 ? -29.362 29.944 9.334 1.00 86.44 188 THR A N 1
ATOM 1530 C CA . THR A 1 188 ? -30.556 30.004 10.200 1.00 86.44 188 THR A CA 1
ATOM 1531 C C . THR A 1 188 ? -30.263 30.384 11.650 1.00 86.44 188 THR A C 1
ATOM 1533 O O . THR A 1 188 ? -31.192 30.492 12.441 1.00 86.44 188 THR A O 1
ATOM 1536 N N . THR A 1 189 ? -28.997 30.538 12.035 1.00 87.88 189 THR A N 1
ATOM 1537 C CA . THR A 1 189 ? -28.628 30.891 13.411 1.00 87.88 189 THR A CA 1
ATOM 1538 C C . THR A 1 189 ? -28.851 32.385 13.653 1.00 87.88 189 THR A C 1
ATOM 1540 O O . THR A 1 189 ? -28.386 33.203 12.865 1.00 87.88 189 THR A O 1
ATOM 1543 N N . ASP A 1 190 ? -29.488 32.763 14.766 1.00 89.50 190 ASP A N 1
ATOM 1544 C CA . ASP A 1 190 ? -29.756 34.164 15.138 1.00 89.50 190 ASP A CA 1
ATOM 1545 C C . ASP A 1 190 ? -28.492 34.889 15.648 1.00 89.50 190 ASP A C 1
ATOM 1547 O O . ASP A 1 190 ? -28.358 35.293 16.803 1.00 89.50 190 ASP A O 1
ATOM 1551 N N . TRP A 1 191 ? -27.517 35.064 14.755 1.00 90.62 191 TRP A N 1
ATOM 1552 C CA . TRP A 1 191 ? -26.208 35.668 15.030 1.00 90.62 191 TRP A CA 1
ATOM 1553 C C . TRP A 1 191 ? -26.276 37.174 15.353 1.00 90.62 191 TRP A C 1
ATOM 1555 O O . TRP A 1 191 ? -25.280 37.784 15.762 1.00 90.62 191 TRP A O 1
ATOM 1565 N N . HIS A 1 192 ? -27.441 37.799 15.170 1.00 90.44 192 HIS A N 1
ATOM 1566 C CA . HIS A 1 192 ? -27.657 39.232 15.361 1.00 90.44 192 HIS A CA 1
ATOM 1567 C C . HIS A 1 192 ? -27.462 39.692 16.812 1.00 90.44 192 HIS A C 1
ATOM 1569 O O . HIS A 1 192 ? -26.995 40.815 17.017 1.00 90.44 192 HIS A O 1
ATOM 1575 N N . ASP A 1 193 ? -27.685 38.820 17.796 1.00 90.25 193 ASP A N 1
ATOM 1576 C CA . ASP A 1 193 ? -27.553 39.155 19.222 1.00 90.25 193 ASP A CA 1
ATOM 1577 C C . ASP A 1 193 ? -26.156 38.867 19.793 1.00 90.25 193 ASP A C 1
ATOM 1579 O O . ASP A 1 193 ? -25.862 39.149 20.955 1.00 90.25 193 ASP A O 1
ATOM 1583 N N . TRP A 1 194 ? -25.240 38.337 18.978 1.00 91.50 194 TRP A N 1
ATOM 1584 C CA . TRP A 1 194 ? -23.892 38.003 19.433 1.00 91.50 194 TRP A CA 1
ATOM 1585 C C . TRP A 1 194 ? -22.999 39.242 19.596 1.00 91.50 194 TRP A C 1
ATOM 1587 O O . TRP A 1 194 ? -23.201 40.296 18.979 1.00 91.50 194 TRP A O 1
ATOM 1597 N N . ASN A 1 195 ? -21.951 39.104 20.412 1.00 93.69 195 ASN A N 1
ATOM 1598 C CA . ASN A 1 195 ? -20.936 40.141 20.581 1.00 93.69 195 ASN A CA 1
ATOM 1599 C C . ASN A 1 195 ? -20.111 40.354 19.287 1.00 93.69 195 ASN A C 1
ATOM 1601 O O . ASN A 1 195 ? -20.139 39.549 18.352 1.00 93.69 195 ASN A O 1
ATOM 1605 N N . LYS A 1 196 ? -19.368 41.465 19.218 1.00 92.75 196 LYS A N 1
ATOM 1606 C CA . LYS A 1 196 ? -18.636 41.878 18.005 1.00 92.75 196 LYS A CA 1
ATOM 1607 C C . LYS A 1 196 ? -17.569 40.866 17.563 1.00 92.75 196 LYS A C 1
ATOM 1609 O O . LYS A 1 196 ? -17.322 40.730 16.367 1.00 92.75 196 LYS A O 1
ATOM 1614 N N . GLU A 1 197 ? -16.947 40.170 18.508 1.00 87.69 197 GLU A N 1
ATOM 1615 C CA . GLU A 1 197 ? -15.900 39.185 18.233 1.00 87.69 197 GLU A CA 1
ATOM 1616 C C . GLU A 1 197 ? -16.485 37.906 17.620 1.00 87.69 197 GLU A C 1
ATOM 1618 O O . GLU A 1 197 ? -16.063 37.485 16.542 1.00 87.69 197 GLU A O 1
ATOM 1623 N N . ASN A 1 198 ? -17.553 37.376 18.215 1.00 83.06 198 ASN A N 1
ATOM 1624 C CA . ASN A 1 198 ? -18.265 36.201 17.719 1.00 83.06 198 ASN A CA 1
ATOM 1625 C C . ASN A 1 198 ? -18.898 36.458 16.345 1.00 83.06 198 ASN A C 1
ATOM 1627 O O . ASN A 1 198 ? -18.838 35.597 15.472 1.00 83.06 198 ASN A O 1
ATOM 1631 N N . LYS A 1 199 ? -19.429 37.667 16.107 1.00 89.31 199 LYS A N 1
ATOM 1632 C CA . LYS A 1 199 ? -19.936 38.082 14.786 1.00 89.31 199 LYS A CA 1
ATOM 1633 C C . LYS A 1 199 ? -18.855 38.054 13.710 1.00 89.31 199 LYS A C 1
ATOM 1635 O O . LYS A 1 199 ? -19.108 37.622 12.590 1.00 89.31 199 LYS A O 1
ATOM 1640 N N . LYS A 1 200 ? -17.639 38.494 14.042 1.00 84.56 200 LYS A N 1
ATOM 1641 C CA . LYS A 1 200 ? -16.509 38.478 13.106 1.00 84.56 200 LYS A CA 1
ATOM 1642 C C . LYS A 1 200 ? -16.117 37.046 12.739 1.00 84.56 200 LYS A C 1
ATOM 1644 O O . LYS A 1 200 ? -15.912 36.763 11.563 1.00 84.56 200 LYS A O 1
ATOM 1649 N N . ILE A 1 201 ? -16.047 36.153 13.727 1.00 83.44 201 ILE A N 1
ATOM 1650 C CA . ILE A 1 201 ? -15.744 34.731 13.511 1.00 83.44 201 ILE A CA 1
ATOM 1651 C C . ILE A 1 201 ? -16.837 34.078 12.659 1.00 83.44 201 ILE A C 1
ATOM 1653 O O . ILE A 1 201 ? -16.529 33.410 11.675 1.00 83.44 201 ILE A O 1
ATOM 1657 N N . TYR A 1 202 ? -18.104 34.341 12.979 1.00 89.31 202 TYR A N 1
ATOM 1658 C CA . TYR A 1 202 ? -19.249 33.846 12.221 1.00 89.31 202 TYR A CA 1
ATOM 1659 C C . TYR A 1 202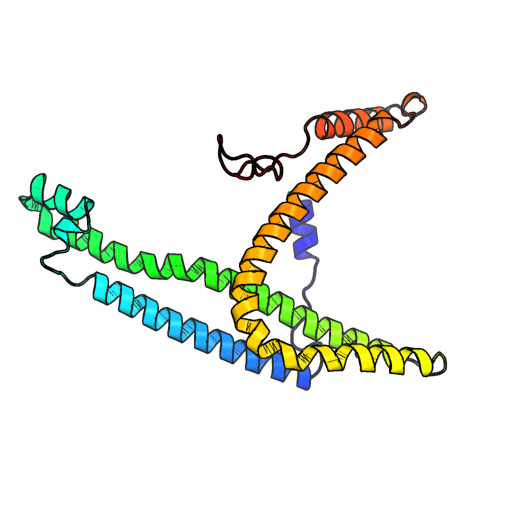 ? -19.189 34.242 10.738 1.00 89.31 202 TYR A C 1
ATOM 1661 O O . TYR A 1 202 ? -19.323 33.381 9.875 1.00 89.31 202 TYR A O 1
ATOM 1669 N N . LEU A 1 203 ? -18.910 35.513 10.423 1.00 87.38 203 LEU A N 1
ATOM 1670 C CA . LEU A 1 203 ? -18.819 35.978 9.033 1.00 87.38 203 LEU A CA 1
ATOM 1671 C C . LEU A 1 203 ? -17.670 35.319 8.257 1.00 87.38 203 LEU A C 1
ATOM 1673 O O . LEU A 1 203 ? -17.824 35.030 7.072 1.00 87.38 203 LEU A O 1
ATOM 1677 N N . ILE A 1 204 ? -16.539 35.045 8.916 1.00 83.75 204 ILE A N 1
ATOM 1678 C CA . ILE A 1 204 ? -15.424 34.310 8.302 1.00 83.75 204 ILE A CA 1
ATOM 1679 C C . ILE A 1 204 ? -15.862 32.880 7.975 1.00 83.75 204 ILE A C 1
ATOM 1681 O O . ILE A 1 204 ? -15.695 32.440 6.838 1.00 83.75 204 ILE A O 1
ATOM 1685 N N . ILE A 1 205 ? -16.465 32.174 8.934 1.00 80.31 205 ILE A N 1
ATOM 1686 C CA . ILE A 1 205 ? -16.936 30.795 8.740 1.00 80.31 205 ILE A CA 1
ATOM 1687 C C . ILE A 1 205 ? -17.998 30.743 7.633 1.00 80.31 205 ILE A C 1
ATOM 1689 O O . ILE A 1 205 ? -17.908 29.899 6.745 1.00 80.31 205 ILE A O 1
ATOM 1693 N N . LEU A 1 206 ? -18.945 31.683 7.626 1.00 86.06 206 LEU A N 1
ATOM 1694 C CA . LEU A 1 206 ? -19.981 31.782 6.599 1.00 86.06 206 LEU A CA 1
ATOM 1695 C C . LEU A 1 206 ? -19.383 32.024 5.204 1.00 86.06 206 LEU A C 1
ATOM 1697 O O . LEU A 1 206 ? -19.828 31.408 4.239 1.00 86.06 206 LEU A O 1
ATOM 1701 N N . SER A 1 207 ? -18.352 32.871 5.098 1.00 82.06 207 SER A N 1
ATOM 1702 C CA . SER A 1 207 ? -17.667 33.140 3.826 1.00 82.06 207 SER A CA 1
ATOM 1703 C C . SER A 1 207 ? -16.953 31.907 3.261 1.00 82.06 207 SER A C 1
ATOM 1705 O O . SER A 1 207 ? -16.932 31.711 2.048 1.00 82.06 207 SER A O 1
ATOM 1707 N N . VAL A 1 208 ? -16.413 31.049 4.135 1.00 78.00 208 VAL A N 1
ATOM 1708 C CA . VAL A 1 208 ? -15.743 29.799 3.750 1.00 78.00 208 VAL A CA 1
ATOM 1709 C C . VAL A 1 208 ? -16.769 28.730 3.376 1.00 78.00 208 VAL A C 1
ATOM 1711 O O . VAL A 1 208 ? -16.582 28.029 2.388 1.00 78.00 208 VAL A O 1
ATOM 1714 N N . ALA A 1 209 ? -17.873 28.639 4.118 1.00 81.31 209 ALA A N 1
ATOM 1715 C CA . ALA A 1 209 ? -18.929 27.655 3.892 1.00 81.31 209 ALA A CA 1
ATOM 1716 C C . ALA A 1 209 ? -19.805 27.950 2.657 1.00 81.31 209 ALA A C 1
ATOM 1718 O O . ALA A 1 209 ? -20.506 27.063 2.184 1.00 81.31 209 ALA A O 1
ATOM 1719 N N . GLN A 1 210 ? -19.774 29.176 2.118 1.00 83.06 210 GLN A N 1
ATOM 1720 C CA . GLN A 1 210 ? -20.578 29.569 0.952 1.00 83.06 210 GLN A CA 1
ATOM 1721 C C . GLN A 1 210 ? -20.181 28.836 -0.340 1.00 83.06 210 GLN A C 1
ATOM 1723 O O . GLN A 1 210 ? -21.000 28.723 -1.253 1.00 83.06 210 GLN A O 1
ATOM 1728 N N . LYS A 1 211 ? -18.941 28.345 -0.436 1.00 78.19 211 LYS A N 1
ATOM 1729 C CA . LYS A 1 211 ? -18.516 27.469 -1.530 1.00 78.19 211 LYS A CA 1
ATOM 1730 C C . LYS A 1 211 ? -18.515 26.027 -1.014 1.00 78.19 211 LYS A C 1
ATOM 1732 O O . LYS A 1 211 ? -17.623 25.701 -0.228 1.00 78.19 211 LYS A O 1
ATOM 1737 N N . PRO A 1 212 ? -19.485 25.180 -1.410 1.00 68.31 212 PRO A N 1
ATOM 1738 C CA . PRO A 1 212 ? -19.459 23.772 -1.037 1.00 68.31 212 PRO A CA 1
ATOM 1739 C C . PRO A 1 212 ? -18.146 23.152 -1.515 1.00 68.31 212 PRO A C 1
ATOM 1741 O O . PRO A 1 212 ? -17.630 23.494 -2.582 1.00 68.31 212 PRO A O 1
ATOM 1744 N N . TYR A 1 213 ? -17.567 22.297 -0.678 1.00 67.62 213 TYR A N 1
ATOM 1745 C CA . TYR A 1 213 ? -16.255 21.720 -0.939 1.00 67.62 213 TYR A CA 1
ATOM 1746 C C . TYR A 1 213 ? -16.389 20.684 -2.058 1.00 67.62 213 TYR A C 1
ATOM 1748 O O . TYR A 1 213 ? -16.890 19.587 -1.828 1.00 67.62 213 TYR A O 1
ATOM 1756 N N . GLN A 1 214 ? -15.969 21.040 -3.271 1.00 67.50 214 GLN A N 1
ATOM 1757 C CA . GLN A 1 214 ? -15.969 20.138 -4.420 1.00 67.50 214 GLN A CA 1
ATOM 1758 C C . GLN A 1 214 ? -14.566 19.564 -4.599 1.00 67.50 214 GLN A C 1
ATOM 1760 O O . GLN A 1 214 ? -13.582 20.300 -4.688 1.00 67.50 214 GLN A O 1
ATOM 1765 N N . ILE A 1 215 ? -14.462 18.236 -4.594 1.00 59.41 215 ILE A N 1
ATOM 1766 C CA . ILE A 1 215 ? -13.201 17.541 -4.850 1.00 59.41 215 ILE A CA 1
ATOM 1767 C C . ILE A 1 215 ? -13.080 17.366 -6.366 1.00 59.41 215 ILE A C 1
ATOM 1769 O O . ILE A 1 215 ? -13.660 16.452 -6.949 1.00 59.41 215 ILE A O 1
ATOM 1773 N N . GLU A 1 216 ? -12.333 18.261 -7.002 1.00 63.16 216 GLU A N 1
ATOM 1774 C CA . GLU A 1 216 ? -12.007 18.190 -8.426 1.00 63.16 216 GLU A CA 1
ATOM 1775 C C . GLU A 1 216 ? -10.724 17.372 -8.616 1.00 63.16 216 GLU A C 1
ATOM 1777 O O . GLU A 1 216 ? -9.662 17.729 -8.104 1.00 63.16 216 GLU A O 1
ATOM 1782 N N . PHE A 1 217 ? -10.812 16.254 -9.341 1.00 52.72 217 PHE A N 1
ATOM 1783 C CA . PHE A 1 217 ? -9.631 15.443 -9.675 1.00 52.72 217 PHE A CA 1
ATOM 1784 C C . PHE A 1 217 ? -8.935 15.931 -10.959 1.00 52.72 217 PHE A C 1
ATOM 1786 O O . PHE A 1 217 ? -7.753 15.655 -11.157 1.00 52.72 217 PHE A O 1
ATOM 1793 N N . SER A 1 218 ? -9.640 16.682 -11.815 1.00 55.59 218 SER A N 1
ATOM 1794 C CA . SER A 1 218 ? -9.083 17.474 -12.924 1.00 55.59 218 SER A CA 1
ATOM 1795 C C . SER A 1 218 ? -10.075 18.572 -13.340 1.00 55.59 218 SER A C 1
ATOM 1797 O O . SER A 1 218 ? -11.256 18.447 -13.024 1.00 55.59 218 SER A O 1
ATOM 1799 N N . GLU A 1 219 ? -9.641 19.588 -14.103 1.00 51.91 219 GLU A N 1
ATOM 1800 C CA . GLU A 1 219 ? -10.469 20.728 -14.574 1.00 51.91 219 GLU A CA 1
ATOM 1801 C C . GLU A 1 219 ? -11.758 20.332 -15.332 1.00 51.91 219 GLU A C 1
ATOM 1803 O O . GLU A 1 219 ? -12.612 21.174 -15.597 1.00 51.91 219 GLU A O 1
ATOM 1808 N N . SER A 1 220 ? -11.909 19.056 -15.696 1.00 54.56 220 SER A N 1
ATOM 1809 C CA . SER A 1 220 ? -13.074 18.520 -16.411 1.00 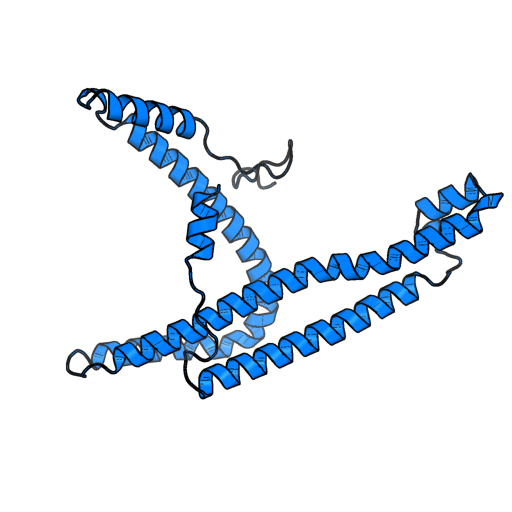54.56 220 SER A CA 1
ATOM 1810 C C . SER A 1 220 ? -13.742 17.321 -15.728 1.00 54.56 220 SER A C 1
ATOM 1812 O O . SER A 1 220 ? -14.732 16.814 -16.248 1.00 54.56 220 SER A O 1
ATOM 1814 N N . MET A 1 221 ? -13.235 16.867 -14.574 1.00 46.62 221 MET A N 1
ATOM 1815 C CA . MET A 1 221 ? -13.805 15.736 -13.832 1.00 46.62 221 MET A CA 1
ATOM 1816 C C . MET A 1 221 ? -14.211 16.172 -12.429 1.00 46.62 221 MET A C 1
ATOM 1818 O O . MET A 1 221 ? -13.405 16.192 -11.492 1.00 46.62 221 MET A O 1
ATOM 1822 N N . LEU A 1 222 ? -15.495 16.497 -12.314 1.00 50.88 222 LEU A N 1
ATOM 1823 C CA . LEU A 1 222 ? -16.196 16.659 -11.051 1.00 50.88 222 LEU A CA 1
ATOM 1824 C C . LEU A 1 222 ? -16.749 15.294 -10.651 1.00 50.88 222 LEU A C 1
ATOM 1826 O O . LEU A 1 222 ? -17.630 14.769 -11.324 1.00 50.88 222 LEU A O 1
ATOM 1830 N N . ILE A 1 223 ? -16.261 14.727 -9.547 1.00 50.09 223 ILE A N 1
ATOM 1831 C CA . ILE A 1 223 ? -16.837 13.493 -9.004 1.00 50.09 223 ILE A CA 1
ATOM 1832 C C . ILE A 1 223 ? -18.182 13.851 -8.370 1.00 50.09 223 ILE A C 1
ATOM 1834 O O . ILE A 1 223 ? -18.248 14.215 -7.200 1.00 50.09 223 ILE A O 1
ATOM 1838 N N . ASN A 1 224 ? -19.251 13.772 -9.158 1.00 51.12 224 ASN A N 1
ATOM 1839 C CA . ASN A 1 224 ? -20.622 13.933 -8.693 1.00 51.12 224 ASN A CA 1
ATOM 1840 C C . ASN A 1 224 ? -21.420 12.668 -9.028 1.00 51.12 224 ASN A C 1
ATOM 1842 O O . ASN A 1 224 ? -21.515 12.256 -10.187 1.00 51.12 224 ASN A O 1
ATOM 1846 N N . TYR A 1 225 ? -22.031 12.065 -8.006 1.00 45.34 225 TYR A N 1
ATOM 1847 C CA . TYR A 1 225 ? -22.826 10.839 -8.123 1.00 45.34 225 TYR A CA 1
ATOM 1848 C C . TYR A 1 225 ? -23.985 10.949 -9.131 1.00 45.34 225 TYR A C 1
ATOM 1850 O O . TYR A 1 225 ? -24.445 9.929 -9.641 1.00 45.34 225 TYR A O 1
ATOM 1858 N N . GLN A 1 226 ? -24.459 12.164 -9.439 1.00 44.25 226 GLN A N 1
ATOM 1859 C CA . GLN A 1 226 ? -25.532 12.376 -10.417 1.00 44.25 226 GLN A CA 1
ATOM 1860 C C . GLN A 1 226 ? -25.092 12.274 -11.884 1.00 44.25 226 GLN A C 1
ATOM 1862 O O . GLN A 1 226 ? -25.955 12.067 -12.736 1.00 44.25 226 GLN A O 1
ATOM 1867 N N . LEU A 1 227 ? -23.800 12.408 -12.201 1.00 42.72 227 LEU A N 1
ATOM 1868 C CA . LEU A 1 227 ? -23.327 12.440 -13.593 1.0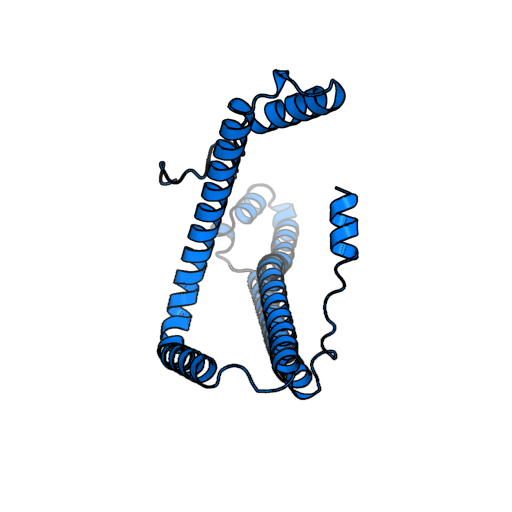0 42.72 227 LEU A CA 1
ATOM 1869 C C . LEU A 1 227 ? -22.717 11.120 -14.078 1.00 42.72 227 LEU A C 1
ATOM 1871 O O . LEU A 1 227 ? -22.621 10.912 -15.284 1.00 42.72 227 LEU A O 1
ATOM 1875 N N . GLY A 1 228 ? -22.386 10.187 -13.178 1.00 37.66 228 GLY A N 1
ATOM 1876 C CA . GLY A 1 228 ? -21.927 8.841 -13.549 1.00 37.66 228 GLY A CA 1
ATOM 1877 C C . GLY A 1 228 ? -20.593 8.781 -14.311 1.00 37.66 228 GLY A C 1
ATOM 1878 O O . GLY A 1 228 ? 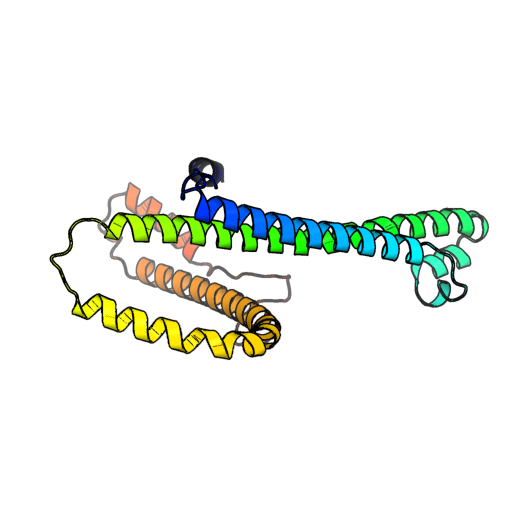-20.200 7.685 -14.710 1.00 37.66 228 GLY A O 1
ATOM 1879 N N . VAL A 1 229 ? -19.922 9.925 -14.479 1.00 37.72 229 VAL A N 1
ATOM 1880 C CA . VAL A 1 229 ? -18.514 10.180 -14.829 1.00 37.72 229 VAL A CA 1
ATOM 1881 C C . VAL A 1 229 ? -18.164 11.542 -14.238 1.00 37.72 229 VAL A C 1
ATOM 1883 O O . VAL A 1 229 ? -19.027 12.444 -14.348 1.00 37.72 229 VAL A O 1
#

Sequence (229 aa):
MQTMQKAADELERWKIDSAGIFIEQKIRKEATNINTFITVNTIVSLLCGFFHMLPEDNDRNIFFALGIIHEFLPEWSFLLTSLARVSVLFLPIIMLAIPCQFIYLASHFKYQTYLLTYYLQNLNNYDDKIGDNFHKEIKKRLFQHSLRAKVLRVGTFVIAAGLAFVLVSEVGQQIENMSSDAYNILKTTDWHDWNKENKKIYLIILSVAQKPYQIEFSESMLINYQLGV

Secondary structure (DSSP, 8-state):
-HHHHHHHHHS-PPPGGGGHHHHHHHHHHHHHHHHHHHHHHHHHHHHHHHHHHS--TTHHHH-HHHHHHHHH-GGGHHHHHHHHHHHHTTHHHHHHHHHHHHHHHHHHHHHHHHHHHHHHHHHTTS---S-HHHHHHHHHHHHTTSSGGGTHHHHHHHHHHHHHHHHHHHHHHHHHHHHHHHHHHHHHS-GGGS-HHHHHHHHHHHHHHTS----EEETTEE--TTT--

InterPro domains:
  IPR004117 Olfactory receptor, insect [PTHR21137] (148-227)

Radius of gyration: 27.71 Å; chains: 1; bounding box: 55×61×76 Å

pLDDT: mean 76.78, std 16.63, range [37.66, 98.06]

Organism: Asbolus verrucosus (NCBI:txid1661398)

Foldseek 3Di:
DVVVVVVVVVPPQDDLPLLDDVLSVVLVVVVVVLVVVLVVLVVVLLVVLVVQLDDDPCVLVVDVVLVCCCVPPVVCSVVVSNVVSVVSSCVSVVVSVVVSVVVVVVSSVVSSVSSVVSVVVVVVPPDDDPDPPVVVVVVVVVPVPPPVVPVVPVVCVVVVVVVVVVVVLVVQVVLLVVLVVVLVVLVPDPCVPDDPVVNVVSVVSNVVSVDRDFDDPDPPDTSDPVPVD